Protein AF-A0AAD6K1C4-F1 (afdb_monomer)

pLDDT: mean 77.39, std 15.76, range [30.36, 97.94]

Mean predicted aligned error: 9.59 Å

Radius of gyration: 20.41 Å; Cα contacts (8 Å, |Δi|>4): 508; chains: 1; bounding box: 42×34×78 Å

Solvent-accessible surface area (backbone atoms only — not comparable to full-atom values): 12812 Å² total; per-residue (Å²): 134,83,80,76,76,77,75,63,62,64,56,31,59,24,41,58,62,41,52,51,32,51,53,50,48,38,55,72,41,32,65,83,43,72,63,72,65,51,30,72,71,70,87,55,69,93,51,66,52,69,31,52,50,74,26,68,48,38,38,45,39,92,82,80,37,40,48,27,32,45,43,47,55,55,42,45,57,61,88,85,52,78,32,69,43,59,44,68,64,52,58,56,37,61,55,26,27,32,40,30,53,20,47,43,45,34,40,49,48,41,93,92,32,19,36,54,83,44,32,82,46,41,51,49,25,28,35,41,33,49,23,45,20,43,30,37,50,65,44,53,54,55,52,36,40,46,68,42,32,27,34,42,32,49,23,42,28,84,45,52,46,36,68,51,56,54,83,89,66,31,87,64,53,52,33,34,33,43,37,38,34,42,74,84,66,98,54,62,44,49,57,71,44,84,51,44,56,53,26,26,33,42,36,44,26,29,35,45,38,55,57,60,64,42,63,58,30,62,76,65,40,81,43,59,77,43,81,42,59,54,78,42,49,83,53,67,86,83,81,87,126

Organism: NCBI:txid889485

Foldseek 3Di:
DDPPPPPPLPQALAGPLVLVLLLVVCCPFPVPPCDDQCNLSDPDVVPVHHRCCPHHQFHADPPVSATATGACALVGDCPVDADADQQVSCLSRQNHAYYHPHQRQHAYYDLVRELQVPLNSQQNHAYYEHAHYQYAQVCLSRCHSNQNHAEYAHEAHARYAQNNDDPVSLQRDQYQYYEYHYAQDDGAHHHQCQSNQNHAEYAHESHAHDDCRRVVRVVVRNRYNYYHHHNYDDDDDDPDD

InterPro domains:
  IPR001611 Leucine-rich repeat [PF00560] (124-146)
  IPR013210 Leucine-rich repeat-containing N-terminal, plant-type [PF08263] (17-61)
  IPR032675 Leucine-rich repeat domain superfamily [G3DSA:3.80.10.10] (11-241)

Structure (mmCIF, N/CA/C/O backbone):
data_AF-A0AAD6K1C4-F1
#
_entry.id   AF-A0AAD6K1C4-F1
#
loop_
_atom_site.group_PDB
_atom_site.id
_atom_site.type_symbol
_atom_site.label_atom_id
_atom_site.label_alt_id
_atom_site.label_comp_id
_atom_site.label_asym_id
_atom_site.label_entity_id
_atom_site.label_seq_id
_atom_site.pdbx_PDB_ins_code
_atom_site.Cartn_x
_atom_site.Cartn_y
_atom_site.Cartn_z
_atom_site.occupancy
_atom_site.B_iso_or_equiv
_atom_site.auth_seq_id
_atom_site.auth_comp_id
_atom_site.auth_asym_id
_atom_site.auth_atom_id
_atom_site.pdbx_PDB_model_num
ATOM 1 N N . MET A 1 1 ? 15.048 14.552 -44.117 1.00 36.47 1 MET A N 1
ATOM 2 C CA . MET A 1 1 ? 14.050 13.486 -43.905 1.00 36.47 1 MET A CA 1
ATOM 3 C C . MET A 1 1 ? 14.162 13.067 -42.449 1.00 36.47 1 MET A C 1
ATOM 5 O O . MET A 1 1 ? 15.097 12.362 -42.101 1.00 36.47 1 MET A O 1
ATOM 9 N N . TRP A 1 2 ? 13.329 13.641 -41.579 1.00 39.97 2 TRP A N 1
ATOM 10 C CA . TRP A 1 2 ? 13.327 13.307 -40.155 1.00 39.97 2 TRP A CA 1
ATOM 11 C C . TRP A 1 2 ? 12.606 11.968 -40.006 1.00 39.97 2 TRP A C 1
ATOM 13 O O . TRP A 1 2 ? 11.409 11.885 -40.264 1.00 39.97 2 TRP A O 1
ATOM 23 N N . LEU A 1 3 ? 13.342 10.913 -39.664 1.00 40.66 3 LEU A N 1
ATOM 24 C CA . LEU A 1 3 ? 12.751 9.661 -39.208 1.00 40.66 3 LEU A CA 1
ATOM 25 C C . LEU A 1 3 ? 12.272 9.904 -37.777 1.00 40.66 3 LEU A C 1
ATOM 27 O O . LEU A 1 3 ? 13.061 9.855 -36.837 1.00 40.66 3 LEU A O 1
ATOM 31 N N . THR A 1 4 ? 10.989 10.209 -37.604 1.00 49.06 4 THR A N 1
ATOM 32 C CA . THR A 1 4 ? 10.339 10.005 -36.310 1.00 49.06 4 THR A CA 1
ATOM 33 C C . THR A 1 4 ? 10.355 8.504 -36.054 1.00 49.06 4 THR A C 1
ATOM 35 O O . THR A 1 4 ? 9.603 7.759 -36.682 1.00 49.06 4 THR A O 1
ATOM 38 N N . LEU A 1 5 ? 11.254 8.056 -35.179 1.00 49.66 5 LEU A N 1
ATOM 39 C CA . LEU A 1 5 ? 11.131 6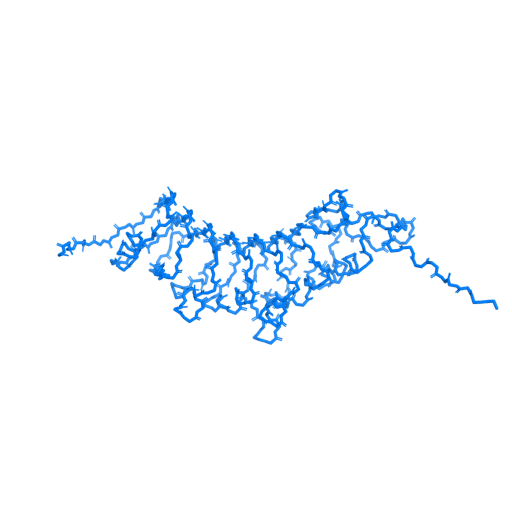.760 -34.530 1.00 49.66 5 LEU A CA 1
ATOM 40 C C . LEU A 1 5 ? 9.767 6.764 -33.834 1.00 49.66 5 LEU A C 1
ATOM 42 O O . LEU A 1 5 ? 9.574 7.473 -32.850 1.00 49.66 5 LEU A O 1
ATOM 46 N N . LEU A 1 6 ? 8.802 6.036 -34.391 1.00 47.66 6 LEU A N 1
ATOM 47 C CA . LEU A 1 6 ? 7.612 5.634 -33.658 1.00 47.66 6 LEU A CA 1
ATOM 48 C C . LEU A 1 6 ? 8.113 4.748 -32.514 1.00 47.66 6 LEU A C 1
ATOM 50 O O . LEU A 1 6 ? 8.358 3.560 -32.726 1.00 47.66 6 LEU A O 1
ATOM 54 N N . SER A 1 7 ? 8.329 5.327 -31.326 1.00 52.09 7 SER A N 1
ATOM 55 C CA . SER A 1 7 ? 8.408 4.525 -30.109 1.00 52.09 7 SER A CA 1
ATOM 56 C C . SER A 1 7 ? 7.058 3.840 -29.995 1.00 52.09 7 SER A C 1
ATOM 58 O O . SER A 1 7 ? 6.000 4.467 -29.916 1.00 52.09 7 SER A O 1
ATOM 60 N N . CYS A 1 8 ? 7.068 2.525 -30.133 1.00 55.38 8 CYS A N 1
ATOM 61 C CA . CYS A 1 8 ? 5.864 1.761 -29.943 1.00 55.38 8 CYS A CA 1
ATOM 62 C C . CYS A 1 8 ? 5.642 1.637 -28.435 1.00 55.38 8 CYS A C 1
ATOM 64 O O . CYS A 1 8 ? 5.983 0.614 -27.850 1.00 55.38 8 CYS A O 1
ATOM 66 N N . ASP A 1 9 ? 5.030 2.653 -27.814 1.00 53.75 9 ASP A N 1
ATOM 67 C CA . ASP A 1 9 ? 4.687 2.671 -26.377 1.00 53.75 9 ASP A CA 1
ATOM 68 C C . ASP A 1 9 ? 3.830 1.456 -25.946 1.00 53.75 9 ASP A C 1
ATOM 70 O O . ASP A 1 9 ? 3.576 1.247 -24.761 1.00 53.75 9 ASP A O 1
ATOM 74 N N . ARG A 1 10 ? 3.341 0.670 -26.919 1.00 57.62 10 ARG A N 1
ATOM 75 C CA . ARG A 1 10 ? 2.416 -0.460 -26.770 1.00 57.62 10 ARG A CA 1
ATOM 76 C C . ARG A 1 10 ? 2.909 -1.779 -27.374 1.00 57.62 10 ARG A C 1
ATOM 78 O O . ARG A 1 10 ? 2.135 -2.730 -27.407 1.00 57.62 10 ARG A O 1
ATOM 85 N N . CYS A 1 11 ? 4.154 -1.878 -27.846 1.00 55.94 11 CYS A N 1
ATOM 86 C CA . CYS A 1 11 ? 4.659 -3.142 -28.412 1.00 55.94 11 CYS A CA 1
ATOM 87 C C . CYS A 1 11 ? 4.985 -4.195 -27.338 1.00 55.94 11 CYS A C 1
ATOM 89 O O . CYS A 1 11 ? 5.231 -5.348 -27.672 1.00 55.94 11 CYS A O 1
ATOM 91 N N . HIS A 1 12 ? 4.930 -3.814 -26.056 1.00 57.53 12 HIS A N 1
ATOM 92 C CA . HIS A 1 12 ? 5.346 -4.633 -24.916 1.00 57.53 12 HIS A CA 1
ATOM 93 C C . HIS A 1 12 ? 4.189 -5.025 -23.979 1.00 57.53 12 HIS A C 1
ATOM 95 O O . HIS A 1 12 ? 4.436 -5.374 -22.830 1.00 57.53 12 HIS A O 1
ATOM 101 N N . GLY A 1 13 ? 2.931 -4.918 -24.436 1.00 64.75 13 GLY A N 1
ATOM 102 C CA . GLY A 1 13 ? 1.727 -5.359 -23.711 1.00 64.75 13 GLY A CA 1
ATOM 103 C C . GLY A 1 13 ? 1.274 -4.485 -22.522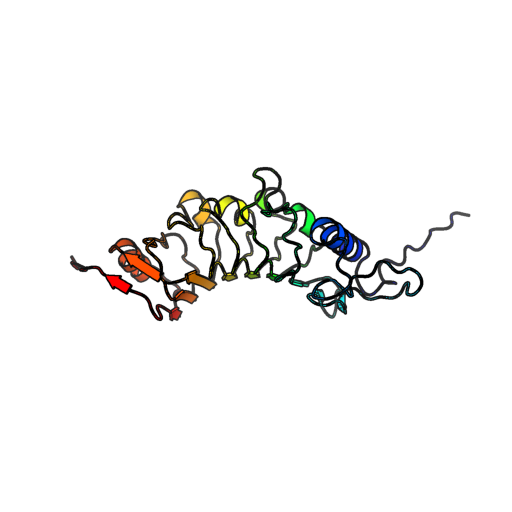 1.00 64.75 13 GLY A C 1
ATOM 104 O O . GLY A 1 13 ? 0.070 -4.268 -22.334 1.00 64.75 13 GLY A O 1
ATOM 105 N N . CYS A 1 14 ? 2.231 -3.864 -21.830 1.00 78.62 14 CYS A N 1
ATOM 106 C CA . CYS A 1 14 ? 2.064 -2.787 -20.856 1.00 78.62 14 CYS A CA 1
ATOM 107 C C . CYS A 1 14 ? 2.973 -1.590 -21.208 1.00 78.62 14 CYS A C 1
ATOM 109 O O . CYS A 1 14 ? 3.847 -1.694 -22.073 1.00 78.62 14 CYS A O 1
ATOM 111 N N . PHE A 1 15 ? 2.770 -0.436 -20.564 1.00 85.94 15 PHE A N 1
ATOM 112 C CA . PHE A 1 15 ? 3.521 0.785 -20.884 1.00 85.94 15 PHE A CA 1
ATOM 113 C C . PHE A 1 15 ? 5.008 0.650 -20.540 1.00 85.94 15 PHE A C 1
ATOM 115 O O . PHE A 1 15 ? 5.358 0.149 -19.473 1.00 85.94 15 PHE A O 1
ATOM 122 N N . GLU A 1 16 ? 5.883 1.182 -21.399 1.00 85.69 16 GLU A N 1
ATOM 123 C CA . GLU A 1 16 ? 7.341 1.118 -21.212 1.00 85.69 16 GLU A CA 1
ATOM 124 C C . GLU A 1 16 ? 7.796 1.716 -19.868 1.00 85.69 16 GLU A C 1
ATOM 126 O O . GLU A 1 16 ? 8.671 1.152 -19.209 1.00 85.69 16 GLU A O 1
ATOM 131 N N . GLU A 1 17 ? 7.156 2.804 -19.416 1.00 89.94 17 GLU A N 1
ATOM 132 C CA . GLU A 1 17 ? 7.428 3.412 -18.104 1.00 89.94 17 GLU A CA 1
ATOM 133 C C . GLU A 1 17 ? 7.122 2.448 -16.944 1.00 89.94 17 GLU A C 1
ATOM 135 O O . GLU A 1 17 ? 7.916 2.323 -16.012 1.00 89.94 17 GLU A O 1
ATOM 140 N N . GLU A 1 18 ? 6.006 1.718 -17.018 1.00 92.44 18 GLU A N 1
ATOM 141 C CA . GLU A 1 18 ? 5.573 0.773 -15.982 1.00 92.44 18 GLU A CA 1
ATOM 142 C C . GLU A 1 18 ? 6.437 -0.485 -16.012 1.00 92.44 18 GLU A C 1
ATOM 144 O O . GLU A 1 18 ? 6.921 -0.922 -14.969 1.00 92.44 18 GLU A O 1
ATOM 149 N N . ARG A 1 19 ? 6.716 -1.014 -17.209 1.00 90.25 19 ARG A N 1
ATOM 150 C CA . ARG A 1 19 ? 7.629 -2.144 -17.401 1.00 90.25 19 ARG A CA 1
ATOM 151 C C . ARG A 1 19 ? 9.013 -1.851 -16.829 1.00 90.25 19 ARG A C 1
ATOM 153 O O . ARG A 1 19 ? 9.570 -2.683 -16.116 1.00 90.25 19 ARG A O 1
ATOM 160 N N . SER A 1 20 ? 9.557 -0.670 -17.116 1.00 89.88 20 SER A N 1
ATOM 161 C CA . SER A 1 20 ? 10.863 -0.248 -16.600 1.00 89.88 20 SER A CA 1
ATOM 162 C C . SER A 1 20 ? 10.849 -0.132 -15.076 1.00 89.88 20 SER A C 1
ATOM 164 O O . SER A 1 20 ? 11.748 -0.661 -14.426 1.00 89.88 20 SER A O 1
ATOM 166 N N . GLY A 1 21 ? 9.791 0.455 -14.503 1.00 92.94 21 GLY A N 1
ATOM 167 C CA . GLY A 1 21 ? 9.610 0.534 -13.051 1.00 92.94 21 GLY A CA 1
ATOM 168 C C . GLY A 1 21 ? 9.543 -0.836 -12.370 1.00 92.94 21 GLY A C 1
ATOM 169 O O . GLY A 1 21 ? 10.140 -1.039 -11.316 1.00 92.94 21 GLY A O 1
ATOM 170 N N . LEU A 1 22 ? 8.876 -1.816 -12.984 1.00 93.50 22 LEU A N 1
ATOM 171 C CA . LEU A 1 22 ? 8.827 -3.188 -12.464 1.00 93.50 22 LEU A CA 1
ATOM 172 C C . LEU A 1 22 ? 10.210 -3.848 -12.476 1.00 93.50 22 LEU A C 1
ATOM 174 O O . LEU A 1 22 ? 10.617 -4.477 -11.499 1.00 93.50 22 LEU A O 1
ATOM 178 N N . LEU A 1 23 ? 10.966 -3.686 -13.562 1.00 91.38 23 LEU A N 1
ATOM 179 C CA . LEU A 1 23 ? 12.321 -4.231 -13.652 1.00 91.38 23 LEU A CA 1
ATOM 180 C C . LEU A 1 23 ? 13.279 -3.559 -12.655 1.00 91.38 23 LEU A C 1
ATOM 182 O O . LEU A 1 23 ? 14.118 -4.246 -12.070 1.00 91.38 23 LEU A O 1
ATOM 186 N N . GLU A 1 24 ? 13.116 -2.258 -12.402 1.00 92.75 24 GLU A N 1
ATOM 187 C CA . GLU A 1 24 ? 13.844 -1.532 -11.355 1.00 92.75 24 GLU A CA 1
ATOM 188 C C . GLU A 1 24 ? 13.499 -2.063 -9.957 1.00 92.75 24 GLU A C 1
ATOM 190 O O . GLU A 1 24 ? 14.400 -2.399 -9.185 1.00 92.75 24 GLU A O 1
ATOM 195 N N . ILE A 1 25 ? 12.207 -2.242 -9.656 1.00 93.44 25 ILE A N 1
ATOM 196 C CA . ILE A 1 25 ? 11.753 -2.866 -8.405 1.00 93.44 25 ILE A CA 1
ATOM 197 C C . ILE A 1 25 ? 12.414 -4.233 -8.225 1.00 93.44 25 ILE A C 1
ATOM 199 O O . ILE A 1 25 ? 12.999 -4.487 -7.171 1.00 93.44 25 ILE A O 1
ATOM 203 N N . LYS A 1 26 ? 12.374 -5.102 -9.245 1.00 92.06 26 LYS A N 1
ATOM 204 C CA . LYS A 1 26 ? 13.001 -6.432 -9.183 1.00 92.06 26 LYS A CA 1
ATOM 205 C C . LYS A 1 26 ? 14.496 -6.342 -8.889 1.00 92.06 26 LYS A C 1
ATOM 207 O O . LYS A 1 26 ? 14.976 -7.058 -8.010 1.00 92.06 26 LYS A O 1
ATOM 212 N N . ALA A 1 27 ? 15.215 -5.465 -9.587 1.00 90.88 27 ALA A N 1
ATOM 213 C CA . ALA A 1 27 ? 16.649 -5.276 -9.386 1.00 90.88 27 ALA A CA 1
ATOM 214 C C . ALA A 1 27 ? 16.990 -4.842 -7.949 1.00 90.88 27 ALA A C 1
ATOM 216 O O . ALA A 1 27 ? 18.030 -5.233 -7.422 1.00 90.88 27 ALA A O 1
ATOM 217 N N . LEU A 1 28 ? 16.105 -4.081 -7.300 1.00 89.81 28 LEU A N 1
ATOM 218 C CA . LEU A 1 28 ? 16.312 -3.589 -5.939 1.00 89.81 28 LEU A CA 1
ATOM 219 C C . LEU A 1 28 ? 15.925 -4.599 -4.859 1.00 89.81 28 LEU A C 1
ATOM 221 O O . LEU A 1 28 ? 16.660 -4.767 -3.886 1.00 89.81 28 LEU A O 1
ATOM 225 N N . ILE A 1 29 ? 14.771 -5.257 -4.995 1.00 90.19 29 ILE A N 1
ATOM 226 C CA . ILE A 1 29 ? 14.227 -6.081 -3.905 1.00 90.19 29 ILE A CA 1
ATOM 227 C C . ILE A 1 29 ? 14.673 -7.539 -3.983 1.00 90.19 29 ILE A C 1
ATOM 229 O O . ILE A 1 29 ? 14.734 -8.206 -2.950 1.00 90.19 29 ILE A O 1
ATOM 233 N N . ASN A 1 30 ? 14.947 -8.057 -5.184 1.00 88.75 30 ASN A N 1
ATOM 234 C CA . ASN A 1 30 ? 15.368 -9.443 -5.377 1.00 88.75 30 ASN A CA 1
ATOM 235 C C . ASN A 1 30 ? 16.024 -9.653 -6.764 1.00 88.75 30 ASN A C 1
ATOM 237 O O . ASN A 1 30 ? 15.447 -10.311 -7.639 1.00 88.75 30 ASN A O 1
ATOM 241 N N . PRO A 1 31 ? 17.243 -9.120 -6.983 1.00 83.44 31 PRO A N 1
ATOM 242 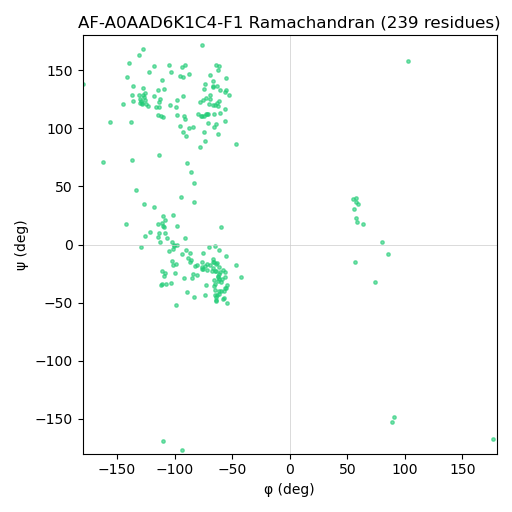C CA . PRO A 1 31 ? 17.895 -9.123 -8.298 1.00 83.44 31 PRO A CA 1
ATOM 243 C C . PRO A 1 31 ? 18.185 -10.529 -8.836 1.00 83.44 31 PRO A C 1
ATOM 245 O O . PRO A 1 31 ? 18.221 -10.738 -10.044 1.00 83.44 31 PRO A O 1
ATOM 248 N N . ASN A 1 32 ? 18.366 -11.501 -7.939 1.00 80.44 32 ASN A N 1
ATOM 249 C CA . ASN A 1 32 ? 18.704 -12.884 -8.276 1.00 80.44 32 ASN 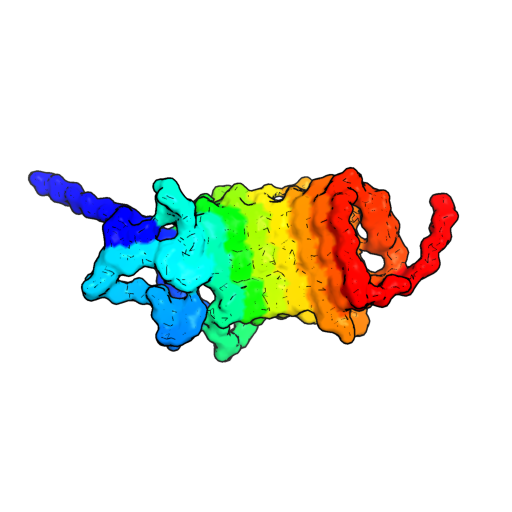A CA 1
ATOM 250 C C . ASN A 1 32 ? 17.474 -13.810 -8.283 1.00 80.44 32 ASN A C 1
ATOM 252 O O . ASN A 1 32 ? 17.623 -15.031 -8.215 1.00 80.44 32 ASN A O 1
ATOM 256 N N . SER A 1 33 ? 16.255 -13.259 -8.310 1.00 76.62 33 SER A N 1
ATOM 257 C CA . SER A 1 33 ? 15.040 -14.069 -8.399 1.00 76.62 33 SER A CA 1
ATOM 258 C C . SER A 1 33 ? 14.911 -14.689 -9.792 1.00 76.62 33 SER A C 1
ATOM 260 O O . SER A 1 33 ? 14.556 -14.019 -10.764 1.00 76.62 33 SER A O 1
ATOM 262 N N . PHE A 1 34 ? 15.195 -15.990 -9.863 1.00 67.31 34 PHE A N 1
ATOM 263 C CA . PHE A 1 34 ? 14.950 -16.840 -11.035 1.00 67.31 34 PHE A CA 1
ATOM 264 C C . PHE A 1 34 ? 13.698 -17.718 -10.877 1.00 67.31 34 PHE A C 1
ATOM 266 O O . PHE A 1 34 ? 13.199 -18.271 -11.848 1.00 67.31 34 PHE A O 1
ATOM 273 N N . PHE A 1 35 ? 13.184 -17.835 -9.650 1.00 63.72 35 PHE A N 1
ATOM 274 C CA . PHE A 1 35 ? 12.006 -18.621 -9.290 1.00 63.72 35 PHE A CA 1
ATOM 275 C C . PHE A 1 35 ? 11.165 -17.846 -8.264 1.00 63.72 35 PHE A C 1
ATOM 277 O O . PHE A 1 35 ? 11.694 -17.011 -7.524 1.00 63.72 35 PHE A O 1
ATOM 284 N N . GLY A 1 36 ? 9.868 -18.148 -8.182 1.00 66.94 36 GLY A N 1
ATOM 285 C CA . GLY A 1 36 ? 8.949 -17.514 -7.230 1.00 66.94 36 GLY A CA 1
ATOM 286 C C . GLY A 1 36 ? 8.298 -16.236 -7.768 1.00 66.94 36 GLY A C 1
ATOM 287 O O . GLY A 1 36 ? 8.125 -16.092 -8.972 1.00 66.94 36 GLY A O 1
ATOM 288 N N . HIS A 1 37 ? 7.919 -15.321 -6.870 1.00 72.12 37 HIS A N 1
ATOM 289 C CA . HIS A 1 37 ? 7.005 -14.203 -7.156 1.00 72.12 37 HIS A CA 1
ATOM 290 C C . HIS A 1 37 ? 7.472 -13.188 -8.216 1.00 72.12 37 HIS A C 1
ATOM 292 O O . HIS A 1 37 ? 6.625 -12.475 -8.736 1.00 72.12 37 HIS A O 1
ATOM 298 N N . LEU A 1 38 ? 8.771 -13.120 -8.539 1.00 84.38 38 LEU A N 1
ATOM 299 C CA . LEU A 1 38 ? 9.324 -12.222 -9.571 1.00 84.38 38 LEU A CA 1
ATOM 300 C C . LEU A 1 38 ? 10.058 -12.981 -10.690 1.00 84.38 38 LEU A C 1
ATOM 302 O O . LEU A 1 38 ? 10.810 -12.376 -11.461 1.00 84.38 38 LEU A O 1
ATOM 306 N N . GLY A 1 39 ? 9.933 -14.310 -10.747 1.00 81.50 39 GLY A N 1
ATOM 307 C CA . GLY A 1 39 ? 10.730 -15.143 -11.656 1.00 81.50 39 GLY A CA 1
ATOM 308 C C . GLY A 1 39 ? 10.441 -14.869 -13.135 1.00 81.50 39 GLY A C 1
ATOM 309 O O . GLY A 1 39 ? 11.355 -14.886 -13.956 1.00 81.50 39 GLY A O 1
ATOM 310 N N . ASP A 1 40 ? 9.193 -14.543 -13.454 1.00 84.25 40 ASP A N 1
ATOM 311 C CA . ASP A 1 40 ? 8.672 -14.257 -14.795 1.00 84.25 40 ASP A CA 1
ATOM 312 C C . ASP A 1 40 ? 8.834 -12.792 -15.237 1.00 84.25 40 ASP A C 1
ATOM 314 O O . ASP A 1 40 ? 8.644 -12.473 -16.411 1.00 84.25 40 ASP A O 1
ATOM 318 N N . TRP A 1 41 ? 9.270 -11.905 -14.338 1.00 87.75 41 TRP A N 1
ATOM 319 C CA . TRP A 1 41 ? 9.601 -10.518 -14.666 1.00 87.75 41 TRP A CA 1
ATOM 320 C C . TRP A 1 41 ? 10.921 -10.488 -15.441 1.00 87.75 41 TRP A C 1
ATOM 322 O O . TRP A 1 41 ? 12.010 -10.439 -14.854 1.00 87.75 41 TRP A O 1
ATOM 332 N N . THR A 1 42 ? 10.847 -10.588 -16.766 1.00 76.44 42 THR A N 1
ATOM 333 C CA . THR A 1 42 ? 12.027 -10.732 -17.625 1.00 76.44 42 THR A CA 1
ATOM 334 C C . THR A 1 42 ? 12.282 -9.496 -18.485 1.00 76.44 42 THR A C 1
ATOM 336 O O . THR A 1 42 ? 11.380 -8.857 -19.028 1.00 76.44 42 THR A O 1
ATOM 339 N N . ALA A 1 43 ? 13.566 -9.168 -18.631 1.00 64.44 43 ALA A N 1
ATOM 340 C CA . ALA A 1 43 ? 14.049 -8.131 -19.539 1.00 64.44 43 ALA A CA 1
ATOM 341 C C . ALA A 1 43 ? 14.395 -8.685 -20.939 1.00 64.44 43 ALA A C 1
ATOM 343 O O . ALA A 1 43 ? 14.972 -7.959 -21.749 1.00 64.44 43 ALA A O 1
ATOM 344 N N . SER A 1 44 ? 14.117 -9.969 -21.214 1.00 57.84 44 SER A N 1
ATOM 345 C CA . SER A 1 44 ? 14.619 -10.665 -22.404 1.00 57.84 44 SER A CA 1
ATOM 346 C C . SER A 1 44 ? 14.107 -10.014 -23.688 1.00 57.84 44 SER A C 1
ATOM 348 O O . SER A 1 44 ? 12.907 -10.005 -23.937 1.00 57.84 44 SER A O 1
ATOM 350 N N . LYS A 1 45 ? 15.035 -9.523 -24.515 1.00 49.38 45 LYS A N 1
ATOM 351 C CA . LYS A 1 45 ? 14.763 -8.921 -25.832 1.00 49.38 45 LYS A CA 1
ATOM 352 C C . LYS A 1 45 ? 14.451 -9.953 -26.925 1.00 49.38 45 LYS A C 1
ATOM 354 O O . LYS A 1 45 ? 13.944 -9.602 -27.978 1.00 49.38 45 LYS A O 1
ATOM 359 N N . GLU A 1 46 ? 14.741 -11.236 -26.686 1.00 53.84 46 GLU A N 1
ATOM 360 C CA . GLU A 1 46 ? 14.420 -12.327 -27.627 1.00 53.84 46 GLU A CA 1
ATOM 361 C C . GLU A 1 46 ? 12.910 -12.626 -27.676 1.00 53.84 46 GLU A C 1
ATOM 363 O O . GLU A 1 46 ? 12.403 -13.099 -28.690 1.00 53.84 46 GLU A O 1
ATOM 368 N N . LEU A 1 47 ? 12.185 -12.251 -26.615 1.00 53.38 47 LEU A N 1
ATOM 369 C CA . LEU A 1 47 ? 10.746 -12.006 -26.609 1.00 53.38 47 LEU A CA 1
ATOM 370 C C . LEU A 1 47 ? 10.515 -10.511 -26.353 1.00 53.38 47 LEU A C 1
ATOM 372 O O . LEU A 1 47 ? 10.107 -10.122 -25.261 1.00 53.38 47 LEU A O 1
ATOM 376 N N . ASP A 1 48 ? 10.717 -9.659 -27.358 1.00 49.12 48 ASP A N 1
ATOM 377 C CA . ASP A 1 48 ? 10.362 -8.221 -27.338 1.00 49.12 48 ASP A CA 1
ATOM 378 C C . ASP A 1 48 ? 8.841 -7.946 -27.109 1.00 49.12 48 ASP A C 1
ATOM 380 O O . ASP A 1 48 ? 8.356 -6.836 -27.311 1.00 49.12 48 ASP A O 1
ATOM 384 N N . ILE A 1 49 ? 8.081 -8.955 -26.656 1.00 55.78 49 ILE A N 1
ATOM 385 C CA . ILE A 1 49 ? 6.616 -9.064 -26.614 1.00 55.78 49 ILE A CA 1
ATOM 386 C C . ILE A 1 49 ? 6.109 -9.469 -25.209 1.00 55.78 49 ILE A C 1
ATOM 388 O O . ILE A 1 49 ? 4.905 -9.571 -25.014 1.00 55.78 49 ILE A O 1
ATOM 392 N N . ALA A 1 50 ? 6.975 -9.721 -24.213 1.00 67.56 50 ALA A N 1
ATOM 393 C CA . ALA A 1 50 ? 6.509 -10.178 -22.896 1.00 67.56 50 ALA A CA 1
ATOM 394 C C . ALA A 1 50 ? 5.681 -9.090 -22.182 1.00 67.56 50 ALA A C 1
ATOM 396 O O . ALA A 1 50 ? 6.229 -8.141 -21.615 1.00 67.56 50 ALA A O 1
ATOM 397 N N . ASP A 1 51 ? 4.361 -9.253 -22.241 1.00 82.06 51 ASP A N 1
ATOM 398 C CA . ASP A 1 51 ? 3.368 -8.368 -21.655 1.00 82.06 51 ASP A CA 1
ATOM 399 C C . ASP A 1 51 ? 3.470 -8.398 -20.130 1.00 82.06 51 ASP A C 1
ATOM 401 O O . ASP A 1 51 ? 3.157 -9.412 -19.505 1.00 82.06 51 ASP A O 1
ATOM 405 N N . CYS A 1 52 ? 3.895 -7.294 -19.504 1.00 87.19 52 CYS A N 1
ATOM 406 C CA . CYS A 1 52 ? 4.009 -7.285 -18.046 1.00 87.19 52 CYS A CA 1
ATOM 407 C C . CYS A 1 52 ? 2.655 -7.414 -17.336 1.00 87.19 52 CYS A C 1
ATOM 409 O O . CYS A 1 52 ? 2.619 -7.773 -16.163 1.00 87.19 52 CYS A O 1
ATOM 411 N N . CYS A 1 53 ? 1.534 -7.208 -18.032 1.00 90.00 53 CYS A N 1
ATOM 412 C CA . CYS A 1 53 ? 0.209 -7.507 -17.493 1.00 90.00 53 CYS A CA 1
ATOM 413 C C . CYS A 1 53 ? -0.038 -9.008 -17.275 1.00 90.00 53 CYS A C 1
ATOM 415 O O . CYS A 1 53 ? -1.003 -9.356 -16.596 1.00 90.00 53 CYS A O 1
ATOM 417 N N . GLU A 1 54 ? 0.794 -9.883 -17.847 1.00 88.25 54 GLU A N 1
ATOM 418 C CA . GLU A 1 54 ? 0.746 -11.334 -17.635 1.00 88.25 54 GLU A CA 1
ATOM 419 C C . GLU A 1 54 ? 1.685 -11.802 -16.517 1.00 88.25 54 GLU A C 1
ATOM 421 O O . GLU A 1 54 ? 1.623 -12.963 -16.113 1.00 88.25 54 GLU A O 1
ATOM 426 N N . TRP A 1 55 ? 2.544 -10.918 -15.996 1.00 90.44 55 TRP A N 1
ATOM 427 C CA . TRP A 1 55 ? 3.459 -11.273 -14.918 1.00 90.44 55 TRP A CA 1
ATOM 428 C C . TRP A 1 55 ? 2.716 -11.523 -13.608 1.00 90.44 55 TRP A C 1
ATOM 430 O O . TRP A 1 55 ? 1.736 -10.853 -13.259 1.00 90.44 55 TRP A O 1
ATOM 440 N N . TYR A 1 56 ? 3.238 -12.464 -12.830 1.00 91.12 56 TYR A N 1
ATOM 441 C CA . TYR A 1 56 ? 2.734 -12.780 -11.512 1.00 91.12 56 TYR A CA 1
ATOM 442 C C . TYR A 1 56 ? 2.703 -11.525 -10.635 1.00 91.12 56 TYR A C 1
ATOM 444 O O . TYR A 1 56 ? 3.661 -10.752 -10.556 1.00 91.12 56 TYR A O 1
ATOM 452 N N . GLY A 1 57 ? 1.571 -11.335 -9.957 1.00 93.44 57 GLY A N 1
ATOM 453 C CA . GLY A 1 57 ? 1.348 -10.194 -9.075 1.00 93.44 57 GLY A CA 1
ATOM 454 C C . GLY A 1 57 ? 0.953 -8.901 -9.791 1.00 93.44 57 GLY A C 1
ATOM 455 O O . GLY A 1 57 ? 0.752 -7.902 -9.103 1.00 93.44 57 GLY A O 1
ATOM 456 N N . ILE A 1 58 ? 0.793 -8.898 -11.118 1.00 94.62 58 ILE A N 1
ATOM 457 C CA . ILE A 1 58 ? 0.397 -7.712 -11.885 1.00 94.62 58 ILE A CA 1
ATOM 458 C C . ILE A 1 58 ? -1.027 -7.873 -12.402 1.00 94.62 58 ILE A C 1
ATOM 460 O O . ILE A 1 58 ? -1.416 -8.909 -12.932 1.00 94.62 58 ILE A O 1
ATOM 464 N N . LYS A 1 59 ? -1.829 -6.819 -12.244 1.00 95.38 59 LYS A N 1
ATOM 465 C CA . LYS A 1 59 ? -3.136 -6.700 -12.888 1.00 95.38 59 LYS A CA 1
ATOM 466 C C . LYS A 1 59 ? -3.208 -5.380 -13.623 1.00 95.38 59 LYS A C 1
ATOM 468 O O . LYS A 1 59 ? -2.991 -4.325 -13.023 1.00 95.38 59 LYS A O 1
ATOM 473 N N . CYS A 1 60 ? -3.596 -5.443 -14.888 1.00 94.81 60 CYS A N 1
ATOM 474 C CA . CYS A 1 60 ? -3.839 -4.265 -15.703 1.00 94.81 60 CYS A CA 1
ATOM 475 C C . CYS A 1 60 ? -5.330 -3.996 -15.905 1.00 94.81 60 CYS A C 1
ATOM 477 O O . CYS A 1 60 ? -6.159 -4.909 -15.852 1.00 94.81 60 CYS A O 1
ATOM 479 N N . ASP A 1 61 ? -5.664 -2.734 -16.158 1.00 93.50 61 ASP A N 1
ATOM 480 C CA . ASP A 1 61 ? -6.969 -2.372 -16.694 1.00 93.50 61 ASP A CA 1
ATOM 481 C C . ASP A 1 61 ? -7.110 -2.910 -18.123 1.00 93.50 61 ASP A C 1
ATOM 483 O O . ASP A 1 61 ? -6.194 -2.805 -18.942 1.00 93.50 61 ASP A O 1
ATOM 487 N N . ASN A 1 62 ? -8.270 -3.480 -18.439 1.00 87.75 62 ASN A N 1
ATOM 488 C CA . ASN A 1 62 ? -8.469 -4.138 -19.727 1.00 87.75 62 ASN A CA 1
ATOM 489 C C . ASN A 1 62 ? -8.604 -3.144 -20.897 1.00 87.75 62 ASN A C 1
ATOM 491 O O . ASN A 1 62 ? -8.428 -3.529 -22.050 1.00 87.75 62 ASN A O 1
ATOM 495 N N . THR A 1 63 ? -8.903 -1.874 -20.604 1.00 89.12 63 THR A N 1
ATOM 496 C CA . THR A 1 63 ? -9.093 -0.808 -21.597 1.00 89.12 63 THR A CA 1
ATOM 497 C C . THR A 1 63 ? -7.837 0.039 -21.738 1.00 89.12 63 THR A C 1
ATOM 499 O O . THR A 1 63 ? -7.348 0.248 -22.848 1.00 89.12 63 THR A O 1
ATOM 502 N N . THR A 1 64 ? -7.300 0.538 -20.621 1.00 89.94 64 THR A N 1
ATOM 503 C CA . THR A 1 64 ? -6.132 1.428 -20.638 1.00 89.94 64 THR A CA 1
ATOM 504 C C . THR A 1 64 ? -4.822 0.661 -20.745 1.00 89.94 64 THR A C 1
ATOM 506 O O . THR A 1 64 ? -3.831 1.269 -21.134 1.00 89.94 64 THR A O 1
ATOM 509 N N . ARG A 1 65 ? -4.806 -0.650 -20.440 1.00 87.62 65 ARG A N 1
ATOM 510 C CA . ARG A 1 65 ? -3.597 -1.496 -20.345 1.00 87.62 65 ARG A CA 1
ATOM 511 C C . ARG A 1 65 ? -2.575 -0.998 -19.318 1.00 87.62 65 ARG A C 1
ATOM 513 O O . ARG A 1 65 ? -1.407 -1.367 -19.373 1.00 87.62 65 ARG A O 1
ATOM 520 N N . ARG A 1 66 ? -3.009 -0.152 -18.383 1.00 92.56 66 ARG A N 1
ATOM 521 C CA . ARG A 1 66 ? -2.187 0.360 -17.285 1.00 92.56 66 ARG A CA 1
ATOM 522 C C . ARG A 1 66 ? -2.229 -0.583 -16.104 1.00 92.56 66 ARG A C 1
ATOM 524 O O . ARG A 1 66 ? -3.276 -1.173 -15.833 1.00 92.56 66 ARG A O 1
ATOM 531 N N . VAL A 1 67 ? -1.129 -0.670 -15.367 1.00 94.81 67 VAL A N 1
ATOM 532 C CA . VAL A 1 67 ? -1.087 -1.427 -14.112 1.00 94.81 67 VAL A CA 1
ATOM 533 C C . VAL A 1 67 ? -2.009 -0.769 -13.080 1.00 94.81 67 VAL A C 1
ATOM 535 O O . VAL A 1 67 ? -1.821 0.386 -12.698 1.00 94.81 67 VAL A O 1
ATOM 538 N N . ILE A 1 68 ? -3.000 -1.527 -12.610 1.00 96.81 68 ILE A N 1
ATOM 539 C CA . ILE A 1 68 ? -3.962 -1.105 -11.581 1.00 96.81 68 ILE A CA 1
ATOM 540 C C . ILE A 1 68 ? -3.775 -1.849 -10.261 1.00 96.81 68 ILE A C 1
ATOM 542 O O . ILE A 1 68 ? -4.175 -1.333 -9.219 1.00 96.81 68 ILE A O 1
ATOM 546 N N . GLN A 1 69 ? -3.168 -3.039 -10.263 1.00 97.44 69 GLN A N 1
ATOM 547 C CA . GLN A 1 69 ? -2.776 -3.722 -9.028 1.00 97.44 69 GLN A CA 1
ATOM 548 C C . GLN A 1 69 ? -1.375 -4.305 -9.156 1.00 97.44 69 GLN A C 1
ATOM 550 O O . GLN A 1 69 ? -1.043 -4.913 -10.175 1.00 97.44 69 GLN A O 1
ATOM 555 N N . LEU A 1 70 ? -0.590 -4.128 -8.096 1.00 97.06 70 LEU A N 1
ATOM 556 C CA . LEU A 1 70 ? 0.759 -4.656 -7.962 1.00 97.06 70 LEU A CA 1
ATOM 557 C C . LEU A 1 70 ? 0.888 -5.396 -6.629 1.00 97.06 70 LEU A C 1
ATOM 559 O O . LEU A 1 70 ? 0.662 -4.825 -5.562 1.00 97.06 70 LEU A O 1
ATOM 563 N N . SER A 1 71 ? 1.278 -6.664 -6.689 1.00 97.25 71 SER A N 1
ATOM 564 C CA . SER A 1 71 ? 1.564 -7.493 -5.527 1.00 97.25 71 SER A CA 1
ATOM 565 C C . SER A 1 71 ? 3.026 -7.907 -5.504 1.00 97.25 71 SER A C 1
ATOM 567 O O . SER A 1 71 ? 3.500 -8.626 -6.378 1.00 97.25 71 SER A O 1
ATOM 569 N N . LEU A 1 72 ? 3.716 -7.474 -4.454 1.00 95.81 72 LEU A N 1
ATOM 570 C CA . LEU A 1 72 ? 5.080 -7.858 -4.103 1.00 95.81 72 LEU A CA 1
ATOM 571 C C . LEU A 1 72 ? 5.085 -8.759 -2.864 1.00 95.81 72 LEU A C 1
ATOM 573 O O . LEU A 1 72 ? 6.085 -8.822 -2.152 1.00 95.81 72 LEU A O 1
ATOM 577 N N . ALA A 1 73 ? 3.961 -9.410 -2.552 1.00 95.56 73 ALA A N 1
ATOM 578 C CA . ALA A 1 73 ? 3.809 -10.194 -1.336 1.00 95.56 73 ALA A CA 1
ATOM 579 C C . ALA A 1 73 ? 4.902 -11.273 -1.232 1.00 95.56 73 ALA A C 1
ATOM 581 O O . ALA A 1 73 ? 4.965 -12.166 -2.071 1.00 95.56 73 ALA A O 1
ATOM 582 N N . GLY A 1 74 ? 5.769 -11.193 -0.218 1.00 93.38 74 GLY A N 1
ATOM 583 C CA . GLY A 1 74 ? 6.872 -12.145 -0.026 1.00 93.38 74 GLY A CA 1
ATOM 584 C C . GLY A 1 74 ? 7.927 -12.164 -1.139 1.00 93.38 74 GLY A C 1
ATOM 585 O O . GLY A 1 74 ? 8.655 -13.148 -1.262 1.00 93.38 74 GLY A O 1
ATOM 586 N N . ALA A 1 75 ? 7.994 -11.127 -1.977 1.00 92.44 75 ALA A N 1
ATOM 587 C CA . ALA A 1 75 ? 8.873 -11.087 -3.143 1.00 92.44 75 ALA A CA 1
ATOM 588 C C . ALA A 1 75 ? 10.326 -10.709 -2.804 1.00 92.44 75 ALA A C 1
ATOM 590 O O . ALA A 1 75 ? 11.250 -11.082 -3.535 1.00 92.44 75 ALA A O 1
ATOM 591 N N . ARG A 1 76 ? 10.535 -9.961 -1.713 1.00 92.06 76 ARG A N 1
ATOM 592 C CA . ARG A 1 76 ? 11.844 -9.416 -1.337 1.00 92.06 76 ARG A CA 1
ATOM 593 C C . ARG A 1 76 ? 12.792 -10.492 -0.800 1.00 92.06 76 ARG A C 1
ATOM 595 O O . ARG A 1 76 ? 12.420 -11.316 0.031 1.00 92.06 76 ARG A O 1
ATOM 602 N N . ASP A 1 77 ? 14.052 -10.423 -1.218 1.00 90.19 77 ASP A N 1
ATOM 603 C CA . ASP A 1 77 ? 15.145 -11.155 -0.581 1.00 90.19 77 ASP A CA 1
ATOM 604 C C . ASP A 1 77 ? 15.472 -10.520 0.777 1.00 90.19 77 ASP A C 1
ATOM 606 O O . ASP A 1 77 ? 15.724 -9.320 0.873 1.00 90.19 77 ASP A O 1
ATOM 610 N N . PHE A 1 78 ? 15.476 -11.320 1.841 1.00 88.94 78 PHE A N 1
ATOM 611 C CA . PHE A 1 78 ? 15.718 -10.830 3.199 1.00 88.94 78 PHE A CA 1
ATOM 612 C C . PHE A 1 78 ? 17.188 -10.833 3.618 1.00 88.94 78 PHE A C 1
ATOM 614 O O . PHE A 1 78 ? 17.497 -10.361 4.714 1.00 88.94 78 PHE A O 1
ATOM 621 N N . ARG A 1 79 ? 18.097 -11.357 2.784 1.00 88.69 79 ARG A N 1
ATOM 622 C CA . ARG A 1 79 ? 19.544 -11.344 3.063 1.00 88.69 79 ARG A CA 1
ATOM 623 C C . ARG A 1 79 ? 20.103 -9.939 3.343 1.00 88.69 79 ARG A C 1
ATOM 625 O O . ARG A 1 79 ? 20.929 -9.842 4.247 1.00 88.69 79 ARG A O 1
ATOM 632 N N . PRO A 1 80 ? 19.652 -8.859 2.670 1.00 87.38 80 PRO A N 1
ATOM 633 C CA . PRO A 1 80 ? 20.099 -7.494 2.963 1.00 87.38 80 PRO A CA 1
ATOM 634 C C . PRO A 1 80 ? 19.600 -6.915 4.300 1.00 87.38 80 PRO A C 1
ATOM 636 O O . PRO A 1 80 ? 19.951 -5.786 4.624 1.00 87.38 80 PRO A O 1
ATOM 639 N N . GLY A 1 81 ? 18.786 -7.647 5.071 1.00 88.62 81 GLY A N 1
ATOM 640 C CA . GLY A 1 81 ? 18.232 -7.183 6.346 1.00 88.62 81 GLY A CA 1
ATOM 641 C C . GLY A 1 81 ? 16.883 -6.481 6.197 1.00 88.62 81 GLY A C 1
ATOM 642 O O . GLY A 1 81 ? 16.084 -6.829 5.321 1.00 88.62 81 GLY A O 1
ATOM 643 N N . ASP A 1 82 ? 16.612 -5.515 7.068 1.00 86.50 82 ASP A N 1
ATOM 644 C CA . ASP A 1 82 ? 15.349 -4.770 7.117 1.00 86.50 82 ASP A CA 1
ATOM 645 C C . ASP A 1 82 ? 15.101 -3.978 5.827 1.00 86.50 82 ASP A C 1
ATOM 647 O O . ASP A 1 82 ? 16.041 -3.577 5.135 1.00 86.50 82 ASP A O 1
ATOM 651 N N . TRP A 1 83 ? 13.831 -3.775 5.469 1.00 88.12 83 TRP A N 1
ATOM 652 C CA . TRP A 1 83 ? 13.470 -2.924 4.336 1.00 88.12 83 TRP A CA 1
ATOM 653 C C . TRP A 1 83 ? 12.934 -1.582 4.817 1.00 88.12 83 TRP A C 1
ATOM 655 O O . TRP A 1 83 ? 11.894 -1.529 5.472 1.00 88.12 83 TRP A O 1
ATOM 665 N N . VAL A 1 84 ? 13.605 -0.505 4.421 1.00 87.50 84 VAL A N 1
ATOM 666 C CA . VAL A 1 84 ? 13.038 0.844 4.448 1.00 87.50 84 VAL A CA 1
ATOM 667 C C . VAL A 1 84 ? 12.562 1.167 3.034 1.00 87.50 84 VAL A C 1
ATOM 669 O O . VAL A 1 84 ? 13.352 1.126 2.088 1.00 87.50 84 VAL A O 1
ATOM 672 N N . LEU A 1 85 ? 11.261 1.406 2.872 1.00 86.31 85 LEU A N 1
ATOM 673 C CA . LEU A 1 85 ? 10.657 1.629 1.563 1.00 86.31 85 LEU A CA 1
ATOM 674 C C . LEU A 1 85 ? 11.012 3.017 1.024 1.00 86.31 85 LEU A C 1
ATOM 676 O O . LEU A 1 85 ? 10.856 4.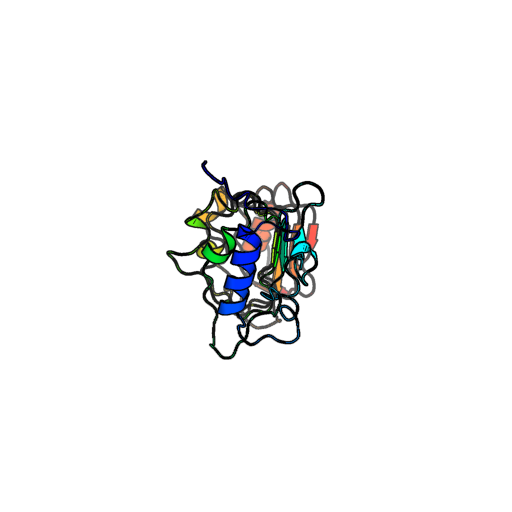027 1.711 1.00 86.31 85 LEU A O 1
ATOM 680 N N . ASN A 1 86 ? 11.404 3.043 -0.247 1.00 86.88 86 ASN A N 1
ATOM 681 C CA . ASN A 1 86 ? 11.404 4.237 -1.077 1.00 86.88 86 ASN A CA 1
ATOM 682 C C . ASN A 1 86 ? 10.117 4.223 -1.917 1.00 86.88 86 ASN A C 1
ATOM 684 O O . ASN A 1 86 ? 9.939 3.365 -2.786 1.00 86.88 86 ASN A O 1
ATOM 688 N N . ALA A 1 87 ? 9.193 5.145 -1.644 1.00 84.62 87 ALA A N 1
ATOM 689 C CA . ALA A 1 87 ? 7.908 5.214 -2.338 1.00 84.62 87 ALA A CA 1
ATOM 690 C C . ALA A 1 87 ? 8.042 5.650 -3.806 1.00 84.62 87 ALA A C 1
ATOM 692 O O . ALA A 1 87 ? 7.129 5.411 -4.603 1.00 84.62 87 ALA A O 1
ATOM 693 N N . SER A 1 88 ? 9.181 6.243 -4.186 1.00 86.69 88 SER A N 1
ATOM 694 C CA . SER A 1 88 ? 9.458 6.679 -5.561 1.00 86.69 88 SER A CA 1
ATOM 695 C C . SER A 1 88 ? 9.440 5.516 -6.556 1.00 86.69 88 SER A C 1
ATOM 697 O O . SER A 1 88 ? 9.127 5.715 -7.730 1.00 86.69 88 SER A O 1
ATOM 699 N N . LEU 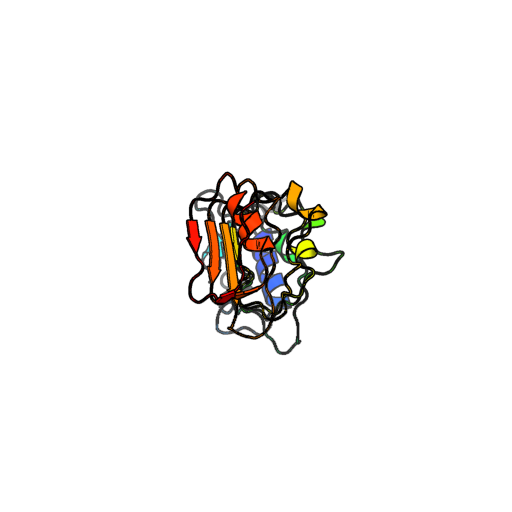A 1 89 ? 9.676 4.290 -6.073 1.00 90.12 89 LEU A N 1
ATOM 700 C CA . LEU A 1 89 ? 9.581 3.055 -6.857 1.00 90.12 89 LEU A CA 1
ATOM 701 C C . LEU A 1 89 ? 8.210 2.853 -7.508 1.00 90.12 89 LEU A C 1
ATOM 703 O O . LEU A 1 89 ? 8.102 2.159 -8.515 1.00 90.12 89 LEU A O 1
ATOM 707 N N . PHE A 1 90 ? 7.157 3.463 -6.956 1.00 92.06 90 PHE A N 1
ATOM 708 C CA . PHE A 1 90 ? 5.795 3.293 -7.455 1.00 92.06 90 PHE A CA 1
ATOM 709 C C . PHE A 1 90 ? 5.302 4.444 -8.343 1.00 92.06 90 PHE A C 1
ATOM 711 O O . PHE A 1 90 ? 4.183 4.387 -8.852 1.00 92.06 90 PHE A O 1
ATOM 718 N N . LEU A 1 91 ? 6.117 5.478 -8.581 1.00 89.19 91 LEU A N 1
ATOM 719 C CA . LEU A 1 91 ? 5.742 6.628 -9.418 1.00 89.19 91 LEU A CA 1
ATOM 720 C C . LEU A 1 91 ? 5.409 6.306 -10.881 1.00 89.19 91 LEU A C 1
ATOM 722 O O . LEU A 1 91 ? 4.585 7.034 -11.452 1.00 89.19 91 LEU A O 1
ATOM 726 N N . PRO A 1 92 ? 5.985 5.260 -11.508 1.00 92.81 92 PRO A N 1
ATOM 727 C CA . PRO A 1 92 ? 5.590 4.878 -12.861 1.00 92.81 92 PRO A CA 1
ATOM 728 C C . PRO A 1 92 ? 4.117 4.444 -12.977 1.00 92.81 92 PRO A C 1
ATOM 730 O O . PRO A 1 92 ? 3.489 4.658 -14.017 1.00 92.81 92 PRO A O 1
ATOM 733 N N . PHE A 1 93 ? 3.525 3.903 -11.905 1.00 93.88 93 PHE A N 1
ATOM 734 C CA . PHE A 1 93 ? 2.187 3.296 -11.911 1.00 93.88 93 PHE A CA 1
ATOM 735 C C . PHE A 1 93 ? 1.082 4.322 -11.618 1.00 93.88 93 PHE A C 1
ATOM 737 O O . PHE A 1 93 ? 0.435 4.321 -10.571 1.00 93.88 93 PHE A O 1
ATOM 744 N N . LYS A 1 94 ? 0.839 5.225 -12.571 1.00 91.75 94 LYS A N 1
ATOM 745 C CA . LYS A 1 94 ? -0.099 6.361 -12.423 1.00 91.75 94 LYS A CA 1
ATOM 746 C C . LYS A 1 94 ? -1.567 5.955 -12.237 1.00 91.75 94 LYS A C 1
ATOM 748 O O . LYS A 1 94 ? -2.383 6.794 -11.851 1.00 91.75 94 LYS A O 1
ATOM 753 N N . GLU A 1 95 ? -1.921 4.711 -12.562 1.00 94.88 95 GLU A N 1
ATOM 754 C CA . GLU A 1 95 ? -3.277 4.167 -12.404 1.00 94.88 95 GLU A CA 1
ATOM 755 C C . GLU A 1 95 ? -3.402 3.137 -11.281 1.00 94.88 95 GLU A C 1
ATOM 757 O O . GLU A 1 95 ? -4.458 2.517 -11.148 1.00 94.88 95 GLU A O 1
ATOM 762 N N . LEU A 1 96 ? -2.358 2.991 -10.458 1.00 95.81 96 LEU A N 1
ATOM 763 C CA . LEU A 1 96 ? -2.320 2.012 -9.383 1.00 95.81 96 LEU A CA 1
ATOM 764 C C . LEU A 1 96 ? -3.437 2.270 -8.367 1.00 95.81 96 LEU A C 1
ATOM 766 O O . LEU A 1 96 ? -3.536 3.354 -7.795 1.00 95.81 96 LEU A O 1
ATOM 770 N N . GLN A 1 97 ? -4.256 1.244 -8.152 1.00 97.06 97 GLN A N 1
ATOM 771 C CA . GLN A 1 97 ? -5.377 1.217 -7.213 1.00 97.06 97 GLN A CA 1
ATOM 772 C C . GLN A 1 97 ? -5.112 0.285 -6.035 1.00 97.06 97 GLN A C 1
ATOM 774 O O . GLN A 1 97 ? -5.538 0.578 -4.922 1.00 97.06 97 GLN A O 1
ATOM 779 N N . GLY A 1 98 ? -4.389 -0.814 -6.261 1.00 97.75 98 GLY A N 1
ATOM 780 C CA . GLY A 1 98 ? -4.030 -1.772 -5.221 1.00 97.75 98 GLY A CA 1
ATOM 781 C C . GLY A 1 98 ? -2.531 -2.021 -5.146 1.00 97.75 98 GLY A C 1
ATOM 782 O O . GLY A 1 98 ? -1.907 -2.334 -6.158 1.00 97.75 98 GLY A O 1
ATOM 783 N N . LEU A 1 99 ? -1.971 -1.944 -3.942 1.00 97.06 99 LEU A N 1
ATOM 784 C CA . LEU A 1 99 ? -0.576 -2.272 -3.667 1.00 97.06 99 LEU A CA 1
ATOM 785 C C . LEU A 1 99 ? -0.493 -3.264 -2.505 1.00 97.06 99 LEU A C 1
ATOM 787 O O . LEU A 1 99 ? -0.957 -2.983 -1.401 1.00 97.06 99 LEU A O 1
ATOM 791 N N . ASN A 1 100 ? 0.114 -4.424 -2.748 1.00 97.94 100 ASN A N 1
ATOM 792 C CA . ASN A 1 100 ? 0.368 -5.423 -1.714 1.00 97.94 100 ASN A CA 1
ATOM 793 C C . ASN A 1 100 ? 1.873 -5.546 -1.454 1.00 97.94 100 ASN A C 1
ATOM 795 O O . ASN A 1 100 ? 2.616 -6.051 -2.294 1.00 97.94 100 ASN A O 1
ATOM 799 N N . LEU A 1 101 ? 2.309 -5.094 -0.277 1.00 95.62 101 LEU A N 1
ATOM 800 C CA . LEU A 1 101 ? 3.685 -5.192 0.218 1.00 95.62 101 LEU A CA 1
ATOM 801 C C . LEU A 1 101 ? 3.799 -6.173 1.389 1.00 95.62 101 LEU A C 1
ATOM 803 O O . LEU A 1 101 ? 4.771 -6.118 2.149 1.00 95.62 101 LEU A O 1
ATOM 807 N N . SER A 1 102 ? 2.822 -7.062 1.560 1.00 96.25 102 SER A N 1
ATOM 808 C CA . SER A 1 102 ? 2.794 -7.981 2.691 1.00 96.25 102 SER A CA 1
ATOM 809 C C . SER A 1 102 ? 4.002 -8.921 2.711 1.00 96.25 102 SER A C 1
ATOM 811 O O . SER A 1 102 ? 4.591 -9.249 1.679 1.00 96.25 102 SER A O 1
ATOM 813 N N . ARG A 1 103 ? 4.378 -9.397 3.902 1.00 94.38 103 ARG A N 1
ATOM 814 C CA . ARG A 1 103 ? 5.430 -10.419 4.076 1.00 94.38 103 ARG A CA 1
ATOM 815 C C . ARG A 1 103 ? 6.811 -10.014 3.532 1.00 94.38 103 ARG A C 1
ATOM 817 O O . ARG A 1 103 ? 7.524 -10.887 3.058 1.00 94.38 103 ARG A O 1
ATOM 824 N N . ASN A 1 104 ? 7.222 -8.744 3.610 1.00 93.12 104 ASN A N 1
ATOM 825 C CA . ASN A 1 104 ? 8.499 -8.276 3.038 1.00 93.12 104 ASN A CA 1
ATOM 826 C C . ASN A 1 104 ? 9.557 -7.787 4.051 1.00 93.12 104 ASN A C 1
ATOM 828 O O . ASN A 1 104 ? 10.607 -7.283 3.642 1.00 93.12 104 ASN A O 1
ATOM 832 N N . ARG A 1 105 ? 9.315 -7.944 5.363 1.00 91.25 105 ARG A N 1
ATOM 833 C CA . ARG A 1 105 ? 10.150 -7.368 6.445 1.00 91.25 105 ARG A CA 1
ATOM 834 C C . ARG A 1 105 ? 10.318 -5.847 6.318 1.00 91.25 105 ARG A C 1
ATOM 836 O O . ARG A 1 105 ? 11.399 -5.303 6.536 1.00 91.25 105 ARG A O 1
ATOM 843 N N . LEU A 1 106 ? 9.243 -5.171 5.925 1.00 89.94 106 LEU A N 1
ATOM 844 C CA . LEU A 1 106 ? 9.190 -3.716 5.890 1.00 89.94 106 LEU A CA 1
ATOM 845 C C . LEU A 1 106 ? 9.186 -3.153 7.314 1.00 89.94 106 LEU A C 1
ATOM 847 O O . LEU A 1 106 ? 8.365 -3.583 8.121 1.00 89.94 106 LEU A O 1
ATOM 851 N N . THR A 1 107 ? 10.072 -2.207 7.617 1.00 87.12 107 THR A N 1
ATOM 852 C CA . THR A 1 107 ? 10.164 -1.562 8.941 1.00 87.12 107 THR A CA 1
ATOM 853 C C . THR A 1 107 ? 9.667 -0.118 8.941 1.00 87.12 107 THR A C 1
ATOM 855 O O . THR A 1 107 ? 9.212 0.364 9.978 1.00 87.12 107 THR A O 1
ATOM 858 N N . GLY A 1 108 ? 9.683 0.554 7.785 1.00 82.06 108 GLY A N 1
ATOM 859 C CA . GLY A 1 108 ? 9.201 1.927 7.620 1.00 82.06 108 GLY A CA 1
ATOM 860 C C . GLY A 1 108 ? 9.423 2.482 6.209 1.00 82.06 108 GLY A C 1
ATOM 861 O O . GLY A 1 108 ? 9.780 1.738 5.295 1.00 82.06 108 GLY A O 1
ATOM 862 N N . CYS A 1 109 ? 9.251 3.796 6.051 1.00 76.69 109 CYS A N 1
ATOM 863 C CA . CYS A 1 109 ? 9.610 4.569 4.854 1.00 76.69 109 CYS A CA 1
ATOM 864 C C . CYS A 1 109 ? 10.674 5.619 5.208 1.00 76.69 109 CYS A C 1
ATOM 866 O O . CYS A 1 109 ? 10.721 6.084 6.347 1.00 76.69 109 CYS A O 1
ATOM 868 N N . PHE A 1 110 ? 11.505 6.030 4.246 1.00 70.06 110 PHE A N 1
ATOM 869 C CA . PHE A 1 110 ? 12.398 7.174 4.459 1.00 70.06 110 PHE A CA 1
ATOM 870 C C . PHE A 1 110 ? 11.581 8.469 4.596 1.00 70.06 110 PHE A C 1
ATOM 872 O O . PHE A 1 110 ? 10.692 8.726 3.786 1.00 70.06 110 PHE A O 1
ATOM 879 N N . GLU A 1 111 ? 11.915 9.320 5.573 1.00 60.31 111 GLU A N 1
ATOM 880 C CA . GLU A 1 111 ? 11.206 10.589 5.841 1.00 60.31 111 GLU A CA 1
ATOM 881 C C . GLU A 1 111 ? 11.154 11.524 4.615 1.00 60.31 111 GLU A C 1
ATOM 883 O O . GLU A 1 111 ? 10.191 12.268 4.438 1.00 60.31 111 GLU A O 1
ATOM 888 N N . ASN A 1 112 ? 12.151 11.422 3.727 1.00 61.72 112 ASN A N 1
ATOM 889 C CA . ASN A 1 112 ? 12.274 12.199 2.490 1.00 61.72 112 ASN A CA 1
ATOM 890 C C . ASN A 1 112 ? 12.046 11.371 1.217 1.00 61.72 112 ASN A C 1
ATOM 892 O O . ASN A 1 112 ? 12.425 11.808 0.137 1.00 61.72 112 ASN A O 1
ATOM 896 N N . GLU A 1 113 ? 11.470 10.173 1.321 1.00 64.56 113 GLU A N 1
ATOM 897 C CA . GLU A 1 113 ? 11.109 9.348 0.153 1.00 64.56 113 GLU A CA 1
ATOM 898 C C . GLU A 1 113 ? 9.775 8.617 0.370 1.00 64.56 113 GLU A C 1
ATOM 900 O O . GLU A 1 113 ? 9.477 7.633 -0.304 1.00 64.56 113 GLU A O 1
ATOM 905 N N . GLY A 1 114 ? 8.975 9.075 1.340 1.00 66.88 114 GLY A N 1
ATOM 906 C CA . GLY A 1 114 ? 7.638 8.566 1.626 1.00 66.88 114 GLY A CA 1
ATOM 907 C C . GLY A 1 114 ? 6.590 9.046 0.619 1.00 66.88 114 GLY A C 1
ATOM 908 O O . GLY A 1 114 ? 6.825 9.925 -0.214 1.00 66.88 114 GLY A O 1
ATOM 909 N N . PHE A 1 115 ? 5.385 8.486 0.718 1.00 71.94 115 PHE A N 1
ATOM 910 C CA . PHE A 1 115 ? 4.282 8.775 -0.204 1.00 71.94 115 PHE A CA 1
ATOM 911 C C . PHE A 1 115 ? 3.836 10.252 -0.190 1.00 71.94 115 PHE A C 1
ATOM 913 O O . PHE A 1 115 ? 3.382 10.776 -1.211 1.00 71.94 115 PHE A O 1
ATOM 920 N N . GLN A 1 116 ? 4.074 10.951 0.922 1.00 68.38 116 GLN A N 1
ATOM 921 C CA . GLN A 1 116 ? 3.812 12.380 1.122 1.00 68.38 116 GLN A CA 1
ATOM 922 C C . GLN A 1 116 ? 4.521 13.314 0.133 1.00 68.38 116 GLN A C 1
ATOM 924 O O . GLN A 1 116 ? 4.062 14.435 -0.078 1.00 68.38 116 GLN A O 1
ATOM 929 N N . LEU A 1 117 ? 5.616 12.880 -0.500 1.00 71.44 117 LEU A N 1
ATOM 930 C CA . LEU A 1 117 ? 6.314 13.689 -1.507 1.00 71.44 117 LEU A CA 1
ATOM 931 C C . LEU A 1 117 ? 5.651 13.641 -2.882 1.00 71.44 117 LEU A C 1
ATOM 933 O O . LEU A 1 117 ? 5.897 14.500 -3.734 1.00 71.44 117 LEU A O 1
ATOM 937 N N . HIS A 1 118 ? 4.789 12.652 -3.108 1.00 72.38 118 HIS A N 1
ATOM 938 C CA . HIS A 1 118 ? 4.161 12.418 -4.401 1.00 72.38 118 HIS A CA 1
ATOM 939 C C . HIS A 1 118 ? 2.644 12.168 -4.303 1.00 72.38 118 HIS A C 1
ATOM 941 O O . HIS A 1 118 ? 2.124 11.279 -4.988 1.00 72.38 118 HIS A O 1
ATOM 947 N N . PRO A 1 119 ? 1.887 12.990 -3.546 1.00 65.44 119 PRO A N 1
ATOM 948 C CA . PRO A 1 119 ? 0.477 12.727 -3.243 1.00 65.44 119 PRO A CA 1
ATOM 949 C C . PRO A 1 119 ? -0.396 12.705 -4.505 1.00 65.44 119 PRO A C 1
ATOM 951 O O . PRO A 1 119 ? -1.351 11.941 -4.618 1.00 65.44 119 PRO A O 1
ATOM 954 N N . MET A 1 120 ? -0.038 13.493 -5.525 1.00 68.81 120 MET A N 1
ATOM 955 C CA . MET A 1 120 ? -0.778 13.524 -6.791 1.00 68.81 120 MET A CA 1
ATOM 956 C C . MET A 1 120 ? -0.527 12.304 -7.690 1.00 68.81 120 MET A C 1
ATOM 958 O O . MET A 1 120 ? -1.334 12.042 -8.583 1.00 68.81 120 MET A O 1
ATOM 962 N N . ARG A 1 121 ? 0.580 11.571 -7.501 1.00 75.19 121 ARG A N 1
ATOM 963 C CA . ARG A 1 121 ? 0.964 10.449 -8.378 1.00 75.19 121 ARG A CA 1
ATOM 964 C C . ARG A 1 121 ? 0.297 9.137 -7.984 1.00 75.19 121 ARG A C 1
ATOM 966 O O . ARG A 1 121 ? -0.002 8.349 -8.871 1.00 75.19 121 ARG A O 1
ATOM 973 N N . LEU A 1 122 ? -0.019 8.960 -6.702 1.00 81.69 122 LEU A N 1
ATOM 974 C CA . LEU A 1 122 ? -0.731 7.788 -6.178 1.00 81.69 122 LEU A CA 1
ATOM 975 C C . LEU A 1 122 ? -2.151 8.120 -5.714 1.00 81.69 122 LEU A C 1
ATOM 977 O O . LEU A 1 122 ? -2.755 7.394 -4.933 1.00 81.69 122 LEU A O 1
ATOM 981 N N . ARG A 1 123 ? -2.733 9.189 -6.267 1.00 86.44 123 ARG A N 1
ATOM 982 C CA . ARG A 1 123 ? -4.117 9.624 -6.016 1.00 86.44 123 ARG A CA 1
ATOM 983 C C . ARG A 1 123 ? -5.198 8.613 -6.418 1.00 86.44 123 ARG A C 1
ATOM 985 O O . ARG A 1 123 ? -6.373 8.913 -6.302 1.00 86.44 123 ARG A O 1
ATOM 992 N N . LYS A 1 124 ? -4.830 7.493 -7.037 1.00 92.62 124 LYS A N 1
ATOM 993 C CA . LYS A 1 124 ? -5.755 6.412 -7.391 1.00 92.62 124 LYS A CA 1
ATOM 994 C C . LYS A 1 124 ? -5.609 5.211 -6.459 1.00 92.62 124 LYS A C 1
ATOM 996 O O . LYS A 1 124 ? -6.414 4.301 -6.579 1.00 92.62 124 LYS A O 1
ATOM 1001 N N . LEU A 1 125 ? -4.628 5.210 -5.549 1.00 93.12 125 LEU A N 1
ATOM 1002 C CA . LEU A 1 125 ? -4.371 4.090 -4.653 1.00 93.12 125 LEU A CA 1
ATOM 1003 C C . LEU A 1 125 ? -5.465 4.025 -3.584 1.00 93.12 125 LEU A C 1
ATOM 1005 O O . LEU A 1 125 ? -5.557 4.903 -2.730 1.00 93.12 125 LEU A O 1
ATOM 1009 N N . GLU A 1 126 ? -6.283 2.977 -3.645 1.00 94.50 126 GLU A N 1
ATOM 1010 C CA . GLU A 1 126 ? -7.426 2.757 -2.757 1.00 94.50 126 GLU A CA 1
ATOM 1011 C C . GLU A 1 126 ? -7.191 1.608 -1.771 1.00 94.50 126 GLU A C 1
ATOM 1013 O O . GLU A 1 126 ? -7.757 1.619 -0.677 1.00 94.50 126 GLU A O 1
ATOM 1018 N N . ASN A 1 127 ? -6.343 0.638 -2.123 1.00 96.00 127 ASN A N 1
ATOM 1019 C CA . ASN A 1 127 ? -6.071 -0.550 -1.320 1.00 96.00 127 ASN A CA 1
ATOM 1020 C C . ASN A 1 127 ? -4.571 -0.697 -1.058 1.00 96.00 127 ASN A C 1
ATOM 1022 O O . ASN A 1 127 ? -3.777 -0.796 -1.995 1.00 96.00 127 ASN A O 1
ATOM 1026 N N . LEU A 1 128 ? -4.198 -0.778 0.217 1.00 94.25 128 LEU A N 1
ATOM 1027 C CA . LEU A 1 128 ? -2.825 -1.007 0.648 1.00 94.25 128 LEU A CA 1
ATOM 1028 C C . LEU A 1 128 ? -2.776 -2.145 1.671 1.00 94.25 128 LEU A C 1
ATOM 1030 O O . LEU A 1 128 ? -3.408 -2.080 2.724 1.00 94.25 128 LEU A O 1
ATOM 1034 N N . ASP A 1 129 ? -2.012 -3.186 1.357 1.00 96.38 129 ASP A N 1
ATOM 1035 C CA . ASP A 1 129 ? -1.747 -4.309 2.258 1.00 96.38 129 ASP A CA 1
ATOM 1036 C C . ASP A 1 129 ? -0.286 -4.253 2.718 1.00 96.38 129 ASP A C 1
ATOM 1038 O O . ASP A 1 129 ? 0.642 -4.471 1.933 1.00 96.38 129 ASP A O 1
ATOM 1042 N N . LEU A 1 130 ? -0.092 -3.936 4.000 1.00 93.00 130 LEU A N 1
ATOM 1043 C CA . LEU A 1 130 ? 1.204 -3.922 4.680 1.00 93.00 130 LEU A CA 1
ATOM 1044 C C . LEU A 1 130 ? 1.310 -5.057 5.705 1.00 93.00 130 LEU A C 1
ATOM 1046 O O . LEU A 1 130 ? 2.181 -5.021 6.582 1.00 93.00 130 LEU A O 1
ATOM 1050 N N . SER A 1 131 ? 0.436 -6.059 5.628 1.00 94.12 131 SER A N 1
ATOM 1051 C CA . SER A 1 131 ? 0.365 -7.117 6.627 1.00 94.12 131 SER A CA 1
ATOM 1052 C C . SER A 1 131 ? 1.645 -7.962 6.679 1.00 94.12 131 SER A C 1
ATOM 1054 O O . SER A 1 131 ? 2.393 -8.097 5.708 1.00 94.12 131 SER A O 1
ATOM 1056 N N . ARG A 1 132 ? 1.918 -8.582 7.830 1.00 93.00 132 ARG A N 1
ATOM 1057 C CA . ARG A 1 132 ? 3.057 -9.493 8.042 1.00 93.00 132 ARG A CA 1
ATOM 1058 C C . ARG A 1 132 ? 4.411 -8.831 7.750 1.00 93.00 132 ARG A C 1
ATOM 1060 O O . ARG A 1 132 ? 5.297 -9.457 7.171 1.00 93.00 132 ARG A O 1
ATOM 1067 N N . ASN A 1 133 ? 4.564 -7.571 8.138 1.00 91.81 133 ASN A N 1
ATOM 1068 C CA . ASN A 1 133 ? 5.823 -6.834 8.096 1.00 91.81 133 ASN A CA 1
ATOM 1069 C C . ASN A 1 133 ? 6.353 -6.582 9.524 1.00 91.81 133 ASN A C 1
ATOM 1071 O O . ASN A 1 133 ? 5.904 -7.203 10.488 1.00 91.81 133 ASN A O 1
ATOM 1075 N N . GLN A 1 134 ? 7.370 -5.734 9.657 1.00 88.75 134 GLN A N 1
ATOM 1076 C CA . GLN A 1 134 ? 8.010 -5.362 10.924 1.00 88.75 134 GLN A CA 1
ATOM 1077 C C . GLN A 1 134 ? 7.843 -3.858 11.193 1.00 88.75 134 GLN A C 1
ATOM 1079 O O . GLN A 1 134 ? 8.727 -3.221 11.764 1.00 88.75 134 GLN A O 1
ATOM 1084 N N . LEU A 1 135 ? 6.717 -3.285 10.748 1.00 83.69 135 LEU A N 1
ATOM 1085 C CA . LEU A 1 135 ? 6.452 -1.854 10.849 1.00 83.69 135 LEU A CA 1
ATOM 1086 C C . LEU A 1 135 ? 6.454 -1.397 12.303 1.00 83.69 135 LEU A C 1
ATOM 1088 O O . LEU A 1 135 ? 5.814 -2.023 13.147 1.00 83.69 135 LEU A O 1
ATOM 1092 N N . ASN A 1 136 ? 7.155 -0.299 12.572 1.00 76.75 136 ASN A N 1
ATOM 1093 C CA . ASN A 1 136 ? 7.159 0.367 13.870 1.00 76.75 136 ASN A CA 1
ATOM 1094 C C . ASN A 1 136 ? 6.116 1.501 13.930 1.00 76.75 136 ASN A C 1
ATOM 1096 O O . ASN A 1 136 ? 5.361 1.733 12.986 1.00 76.75 136 ASN A O 1
ATOM 1100 N N . SER A 1 137 ? 6.070 2.221 15.052 1.00 64.25 137 SER A N 1
ATOM 1101 C CA . SER A 1 137 ? 5.041 3.218 15.373 1.00 64.25 137 SER A CA 1
ATOM 1102 C C . SER A 1 137 ? 4.993 4.465 14.478 1.00 64.25 137 SER A C 1
ATOM 1104 O O . SER A 1 137 ? 4.129 5.306 14.701 1.00 64.25 137 SER A O 1
ATOM 1106 N N . ASN A 1 138 ? 5.869 4.621 13.478 1.00 66.12 138 ASN A N 1
ATOM 1107 C CA . ASN A 1 138 ? 5.857 5.789 12.590 1.00 66.12 138 ASN A CA 1
ATOM 1108 C C . ASN A 1 138 ? 5.067 5.555 11.291 1.00 66.12 138 ASN A C 1
ATOM 1110 O O . ASN A 1 138 ? 5.498 5.953 10.206 1.00 66.12 138 ASN A O 1
ATOM 1114 N N . ILE A 1 139 ? 3.912 4.888 11.367 1.00 69.50 139 ILE A N 1
ATOM 1115 C CA . ILE A 1 139 ? 3.135 4.560 10.166 1.00 69.50 139 ILE A CA 1
ATOM 1116 C C . ILE A 1 139 ? 2.536 5.786 9.471 1.00 69.50 139 ILE A C 1
ATOM 1118 O O . ILE A 1 139 ? 2.296 5.744 8.266 1.00 69.50 139 ILE A O 1
ATOM 1122 N N . SER A 1 140 ? 2.360 6.899 10.188 1.00 68.75 140 SER A N 1
ATOM 1123 C CA . SER A 1 140 ? 1.942 8.174 9.601 1.00 68.75 140 SER A CA 1
ATOM 1124 C C . SER A 1 140 ? 2.859 8.603 8.452 1.00 68.75 140 SER A C 1
ATOM 1126 O O . SER A 1 140 ? 2.365 9.096 7.444 1.00 68.75 140 SER A O 1
ATOM 1128 N N . SER A 1 141 ? 4.167 8.314 8.528 1.00 66.69 141 SER A N 1
ATOM 1129 C CA . SER A 1 141 ? 5.122 8.563 7.429 1.00 66.69 141 SER A CA 1
ATOM 1130 C C . SER A 1 141 ? 4.851 7.733 6.163 1.00 66.69 141 SER A C 1
ATOM 1132 O O . SER A 1 141 ? 5.261 8.100 5.062 1.00 66.69 141 SER A O 1
ATOM 1134 N N . ILE A 1 142 ? 4.153 6.603 6.305 1.00 70.88 142 ILE A N 1
ATOM 1135 C CA . ILE A 1 142 ? 3.745 5.730 5.200 1.00 70.88 142 ILE A CA 1
ATOM 1136 C C . ILE A 1 142 ? 2.379 6.161 4.665 1.00 70.88 142 ILE A C 1
ATOM 1138 O O . ILE A 1 142 ? 2.152 6.155 3.462 1.00 70.88 142 ILE A O 1
ATOM 1142 N N . LEU A 1 143 ? 1.442 6.522 5.537 1.00 74.94 143 LEU A N 1
ATOM 1143 C CA . LEU A 1 143 ? 0.070 6.818 5.116 1.00 74.94 143 LEU A CA 1
ATOM 1144 C C . LEU A 1 143 ? -0.104 8.258 4.621 1.00 74.94 143 LEU A C 1
ATOM 1146 O O . LEU A 1 143 ? -0.994 8.518 3.809 1.00 74.94 143 LEU A O 1
ATOM 1150 N N . SER A 1 144 ? 0.749 9.181 5.070 1.00 74.69 144 SER A N 1
ATOM 1151 C CA . SER A 1 144 ? 0.713 10.578 4.643 1.00 74.69 144 SER A CA 1
ATOM 1152 C C . SER A 1 144 ? 0.834 10.697 3.119 1.00 74.69 144 SER A C 1
ATOM 1154 O O . SER A 1 144 ? 1.679 10.065 2.481 1.00 74.69 144 SER A O 1
ATOM 1156 N N . GLY A 1 145 ? -0.055 11.489 2.514 1.00 74.69 145 GLY A N 1
ATOM 1157 C CA . GLY A 1 145 ? -0.142 11.682 1.063 1.00 74.69 145 GLY A CA 1
ATOM 1158 C C . GLY A 1 145 ? -0.979 10.650 0.297 1.00 74.69 145 GLY A C 1
ATOM 1159 O O . GLY A 1 145 ? -1.263 10.877 -0.882 1.00 74.69 145 GLY A O 1
ATOM 1160 N N . LEU A 1 146 ? -1.442 9.562 0.926 1.00 81.88 146 LEU A N 1
ATOM 1161 C CA . LEU A 1 146 ? -2.333 8.571 0.299 1.00 81.88 146 LEU A CA 1
ATOM 1162 C C . LEU A 1 146 ? -3.812 8.983 0.409 1.00 81.88 146 LEU A C 1
ATOM 1164 O O . LEU A 1 146 ? -4.644 8.296 0.999 1.00 81.88 146 LEU A O 1
ATOM 1168 N N . LEU A 1 147 ? -4.152 10.119 -0.203 1.00 81.50 147 LEU A N 1
ATOM 1169 C CA . LEU A 1 147 ? -5.446 10.806 -0.046 1.00 81.50 147 LEU A CA 1
ATOM 1170 C C . LEU A 1 147 ? -6.675 10.021 -0.537 1.00 81.50 147 LEU A C 1
ATOM 1172 O O . LEU A 1 147 ? -7.808 10.394 -0.246 1.00 81.50 147 LEU A O 1
ATOM 1176 N N . SER A 1 148 ? -6.475 8.977 -1.342 1.00 88.44 148 SER A N 1
ATOM 1177 C CA . SER A 1 148 ? -7.558 8.147 -1.892 1.00 88.44 148 SER A CA 1
ATOM 1178 C C . SER A 1 148 ? -7.664 6.774 -1.239 1.00 88.44 148 SER A C 1
ATOM 1180 O O . SER A 1 148 ? -8.486 5.961 -1.661 1.00 88.44 148 SER A O 1
ATOM 1182 N N . LEU A 1 149 ? -6.862 6.524 -0.201 1.00 87.69 149 LEU A N 1
ATOM 1183 C CA . LEU A 1 149 ? -6.781 5.223 0.435 1.00 87.69 149 LEU A CA 1
ATOM 1184 C C . LEU A 1 149 ? -8.070 4.918 1.207 1.00 87.69 149 LEU A C 1
ATOM 1186 O O . LEU A 1 149 ? -8.470 5.653 2.110 1.00 87.69 149 LEU A O 1
ATOM 1190 N N . LYS A 1 150 ? -8.726 3.817 0.836 1.00 91.19 150 LYS A N 1
ATOM 1191 C CA . LYS A 1 150 ? -10.003 3.359 1.406 1.00 91.19 150 LYS A CA 1
ATOM 1192 C C . LYS A 1 150 ? -9.829 2.131 2.286 1.00 91.19 150 LYS A C 1
ATOM 1194 O O . LYS A 1 150 ? -10.540 1.988 3.276 1.00 91.19 150 LYS A O 1
ATOM 1199 N N . SER A 1 151 ? -8.897 1.252 1.932 1.00 92.50 151 SER A N 1
ATOM 1200 C CA . SER A 1 151 ? -8.654 -0.012 2.618 1.00 92.50 151 SER A CA 1
ATOM 1201 C C . SER A 1 151 ? -7.192 -0.135 3.010 1.00 92.50 151 SER A C 1
ATOM 1203 O O . SER A 1 151 ? -6.313 -0.060 2.149 1.00 92.50 151 SER A O 1
ATOM 1205 N N . LEU A 1 152 ? -6.954 -0.405 4.291 1.00 90.81 152 LEU A N 1
ATOM 1206 C CA . LEU A 1 152 ? -5.623 -0.627 4.841 1.00 90.81 152 LEU A CA 1
ATOM 1207 C C . LEU A 1 152 ? -5.593 -1.898 5.696 1.00 90.81 152 LEU A C 1
ATOM 1209 O O . LEU A 1 152 ? -6.415 -2.063 6.601 1.00 90.81 152 LEU A O 1
ATOM 1213 N N . ASP A 1 153 ? -4.629 -2.778 5.423 1.00 92.00 153 ASP A N 1
ATOM 1214 C CA . ASP A 1 153 ? -4.345 -3.951 6.256 1.00 92.00 153 ASP A CA 1
ATOM 1215 C C . ASP A 1 153 ? -2.969 -3.836 6.922 1.00 92.00 153 ASP A C 1
ATOM 1217 O O . ASP A 1 153 ? -1.935 -3.772 6.251 1.00 92.00 153 ASP A O 1
ATOM 1221 N N . LEU A 1 154 ? -2.974 -3.812 8.256 1.00 88.50 154 LEU A N 1
ATOM 1222 C CA . LEU A 1 154 ? -1.792 -3.732 9.119 1.00 88.50 154 LEU A CA 1
ATOM 1223 C C . LEU A 1 154 ? -1.580 -5.005 9.941 1.00 88.50 154 LEU A C 1
ATOM 1225 O O . LEU A 1 154 ? -0.732 -5.035 10.837 1.00 88.50 154 LEU A O 1
ATOM 1229 N N . SER A 1 155 ? -2.323 -6.068 9.637 1.00 89.25 155 SER A N 1
ATOM 1230 C CA . SER A 1 155 ? -2.298 -7.326 10.377 1.00 89.25 155 SER A CA 1
ATOM 1231 C C . SER A 1 155 ? -0.894 -7.918 10.478 1.00 89.25 155 SER A C 1
ATOM 1233 O O . SER A 1 155 ? -0.116 -7.892 9.534 1.00 89.25 155 SER A O 1
ATOM 1235 N N . TYR A 1 156 ? -0.572 -8.522 11.614 1.00 89.12 156 TYR A N 1
ATOM 1236 C CA . TYR A 1 156 ? 0.678 -9.217 11.904 1.00 89.12 156 TYR A CA 1
ATOM 1237 C C . TYR A 1 156 ? 1.942 -8.354 11.755 1.00 89.12 156 TYR A C 1
ATOM 1239 O O . TYR A 1 156 ? 2.982 -8.860 11.338 1.00 89.12 156 TYR A O 1
ATOM 1247 N N . ASN A 1 157 ? 1.870 -7.071 12.113 1.00 84.19 157 ASN A N 1
ATOM 1248 C CA . ASN A 1 157 ? 3.047 -6.220 12.294 1.00 84.19 157 ASN A CA 1
ATOM 1249 C C . ASN A 1 157 ? 3.453 -6.190 13.772 1.00 84.19 157 ASN A C 1
ATOM 1251 O O . ASN A 1 157 ? 2.835 -5.506 14.582 1.00 84.19 157 ASN A O 1
ATOM 1255 N N . SER A 1 158 ? 4.492 -6.944 14.132 1.00 74.31 158 SER A N 1
ATOM 1256 C CA . SER A 1 158 ? 4.861 -7.184 15.537 1.00 74.31 158 SER A CA 1
ATOM 1257 C C . SER A 1 158 ? 5.466 -5.979 16.264 1.00 74.31 158 SER A C 1
ATOM 1259 O O . SER A 1 158 ? 5.548 -6.006 17.487 1.00 74.31 158 SER A O 1
ATOM 1261 N N . MET A 1 159 ? 5.926 -4.961 15.530 1.00 69.12 159 MET A N 1
ATOM 1262 C CA . MET A 1 159 ? 6.554 -3.756 16.091 1.00 69.12 159 MET A CA 1
ATOM 1263 C C . MET A 1 159 ? 5.597 -2.554 16.146 1.00 69.12 159 MET A C 1
ATOM 1265 O O . MET A 1 159 ? 5.988 -1.491 16.634 1.00 69.12 159 MET A O 1
ATOM 1269 N N . LEU A 1 160 ? 4.352 -2.698 15.670 1.00 71.69 160 LEU A N 1
ATOM 1270 C CA . LEU A 1 160 ? 3.352 -1.639 15.770 1.00 71.69 160 LEU A CA 1
ATOM 1271 C C . LEU A 1 160 ? 2.915 -1.517 17.227 1.00 71.69 160 LEU A C 1
ATOM 1273 O O . LEU A 1 160 ? 2.264 -2.406 17.775 1.00 71.69 160 LEU A O 1
ATOM 1277 N N . THR A 1 161 ? 3.263 -0.397 17.852 1.00 60.91 161 THR A N 1
ATOM 1278 C CA . THR A 1 161 ? 2.685 0.004 19.134 1.00 60.91 161 THR A CA 1
ATOM 1279 C C . THR A 1 161 ? 1.452 0.872 18.894 1.00 60.91 161 THR A C 1
ATOM 1281 O O . THR A 1 161 ? 1.316 1.511 17.856 1.00 60.91 161 THR A O 1
ATOM 1284 N N . ALA A 1 162 ? 0.548 0.871 19.870 1.00 51.59 162 ALA A N 1
ATOM 1285 C CA . ALA A 1 162 ? -0.786 1.473 19.872 1.00 51.59 162 ALA A CA 1
ATOM 1286 C C . ALA A 1 162 ? -0.939 2.926 19.359 1.00 51.59 162 ALA A C 1
ATOM 1288 O O . ALA A 1 162 ? -2.034 3.354 19.022 1.00 51.59 162 ALA A O 1
ATOM 1289 N N . SER A 1 163 ? 0.114 3.727 19.258 1.00 55.38 163 SER A N 1
ATOM 1290 C CA . SER A 1 163 ? 0.030 5.117 18.782 1.00 55.38 163 SER A CA 1
ATOM 1291 C C . SER A 1 163 ? 0.040 5.236 17.245 1.00 55.38 163 SER A C 1
ATOM 1293 O O . SER A 1 163 ? 0.619 6.169 16.696 1.00 55.38 163 SER A O 1
ATOM 1295 N N . VAL A 1 164 ? -0.606 4.282 16.560 1.00 56.03 164 VAL A N 1
ATOM 1296 C CA . VAL A 1 164 ? -0.584 4.063 15.098 1.00 56.03 164 VAL A CA 1
ATOM 1297 C C . VAL A 1 164 ? -1.232 5.211 14.313 1.00 56.03 164 VAL A C 1
ATOM 1299 O O . VAL A 1 164 ? -0.843 5.477 13.183 1.00 56.03 164 VAL A O 1
ATOM 1302 N N . ILE A 1 165 ? -2.223 5.898 14.880 1.00 57.72 165 ILE A N 1
ATOM 1303 C CA . ILE A 1 165 ? -2.953 6.977 14.204 1.00 57.72 165 ILE A CA 1
ATOM 1304 C C . ILE A 1 165 ? -3.132 8.107 15.222 1.00 57.72 165 ILE A C 1
ATOM 1306 O O . ILE A 1 165 ? -3.903 7.959 16.166 1.00 57.72 165 ILE A O 1
ATOM 1310 N N . GLN A 1 166 ? -2.373 9.198 15.083 1.00 54.22 166 GLN A N 1
ATOM 1311 C CA . GLN A 1 166 ? -2.482 10.376 15.954 1.00 54.22 166 GLN A CA 1
ATOM 1312 C C . GLN A 1 166 ? -3.240 11.508 15.253 1.00 54.22 166 GLN A C 1
ATOM 1314 O O . GLN A 1 166 ? -3.127 11.685 14.042 1.00 54.22 166 GLN A O 1
ATOM 1319 N N . ASP A 1 167 ? -3.963 12.307 16.045 1.00 47.31 167 ASP A N 1
ATOM 1320 C CA . ASP A 1 167 ? -4.913 13.375 15.671 1.00 47.31 167 ASP A CA 1
ATOM 1321 C C . ASP A 1 167 ? -4.492 14.317 14.524 1.00 47.31 167 ASP A C 1
ATOM 1323 O O . ASP A 1 167 ? -5.340 14.854 13.812 1.00 47.31 167 ASP A O 1
ATOM 1327 N N . LYS A 1 168 ? -3.188 14.530 14.313 1.00 51.38 168 LYS A N 1
ATOM 1328 C CA . LYS A 1 168 ? -2.680 15.435 13.267 1.00 51.38 168 LYS A CA 1
ATOM 1329 C C . LYS A 1 168 ? -2.760 14.845 11.856 1.00 51.38 168 LYS A C 1
ATOM 1331 O O . LYS A 1 168 ? -2.785 15.614 10.901 1.00 51.38 168 LYS A O 1
ATOM 1336 N N . ASP A 1 169 ? -2.849 13.521 11.740 1.00 51.91 169 ASP A N 1
ATOM 1337 C CA . ASP A 1 169 ? -2.869 12.803 10.461 1.00 51.91 169 ASP A CA 1
ATOM 1338 C C . ASP A 1 169 ? -4.304 12.420 10.027 1.00 51.91 169 ASP A C 1
ATOM 1340 O O . ASP A 1 169 ? -4.556 12.115 8.865 1.00 51.91 169 ASP A O 1
ATOM 1344 N N . VAL A 1 170 ? -5.279 12.450 10.947 1.00 49.75 170 VAL A N 1
ATOM 1345 C CA . VAL A 1 170 ? -6.594 11.787 10.782 1.00 49.75 170 VAL A CA 1
ATOM 1346 C C . VAL A 1 170 ? -7.649 12.632 10.069 1.00 49.75 170 VAL A C 1
ATOM 1348 O O . VAL A 1 170 ? -8.650 12.095 9.601 1.00 49.75 170 VAL A O 1
ATOM 1351 N N . ALA A 1 171 ? -7.437 13.942 9.931 1.00 49.25 171 ALA A N 1
ATOM 1352 C CA . ALA A 1 171 ? -8.394 14.818 9.252 1.00 49.25 171 ALA A CA 1
ATOM 1353 C C . ALA A 1 171 ? -8.523 14.525 7.740 1.00 49.25 171 ALA A C 1
ATOM 1355 O O . ALA A 1 171 ? -9.536 14.878 7.135 1.00 49.25 171 ALA A O 1
ATOM 1356 N N . GLU A 1 172 ? -7.527 13.865 7.136 1.00 56.81 172 GLU A N 1
ATOM 1357 C CA . GLU A 1 172 ? -7.482 13.584 5.695 1.00 56.81 172 GLU A CA 1
ATOM 1358 C C . GLU A 1 172 ? -7.873 12.146 5.327 1.00 56.81 172 GLU A C 1
ATOM 1360 O O . GLU A 1 172 ? -8.207 11.875 4.170 1.00 56.81 172 GLU A O 1
ATOM 1365 N N . PHE A 1 173 ? -7.862 11.209 6.280 1.00 65.75 173 PHE A N 1
ATOM 1366 C CA . PHE A 1 173 ? -8.051 9.799 5.955 1.00 65.75 173 PHE A CA 1
ATOM 1367 C C . PHE A 1 173 ? -9.519 9.449 5.689 1.00 65.75 173 PHE A C 1
ATOM 1369 O O . PHE A 1 173 ? -10.404 9.600 6.531 1.00 65.75 173 PHE A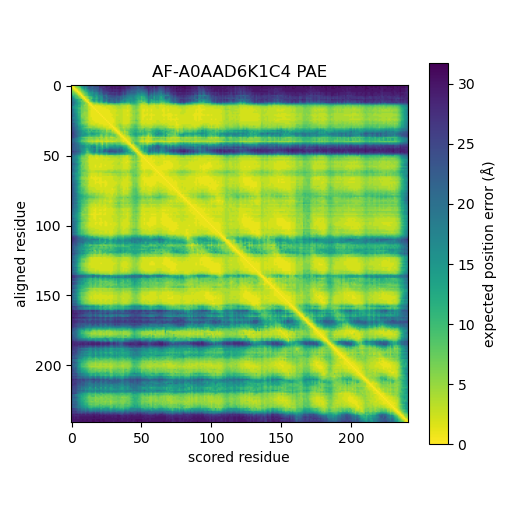 O 1
ATOM 1376 N N . ILE A 1 174 ? -9.775 8.909 4.498 1.00 69.19 174 ILE A N 1
ATOM 1377 C CA . ILE A 1 174 ? -11.105 8.502 4.027 1.00 69.19 174 ILE A CA 1
ATOM 1378 C C . ILE A 1 174 ? -11.334 6.987 4.125 1.00 69.19 174 ILE A C 1
ATOM 1380 O O . ILE A 1 174 ? -12.147 6.447 3.373 1.00 69.19 174 ILE A O 1
ATOM 1384 N N . PHE A 1 175 ? -10.626 6.308 5.035 1.00 78.12 175 PHE A N 1
ATOM 1385 C CA . PHE A 1 175 ? -10.715 4.859 5.199 1.00 78.12 175 PHE A CA 1
ATOM 1386 C C . PHE A 1 175 ? -12.161 4.405 5.383 1.00 78.12 175 PHE A C 1
ATOM 1388 O O . PHE A 1 175 ? -12.869 4.885 6.265 1.00 78.12 175 PHE A O 1
ATOM 1395 N N . THR A 1 176 ? -12.566 3.430 4.579 1.00 78.19 176 THR A N 1
ATOM 1396 C CA . THR A 1 176 ? -13.799 2.663 4.765 1.00 78.19 176 THR A CA 1
ATOM 1397 C C . THR A 1 176 ? -13.514 1.321 5.426 1.00 78.19 176 THR A C 1
ATOM 1399 O O . THR A 1 176 ? -14.398 0.762 6.069 1.00 78.19 176 THR A O 1
ATOM 1402 N N . THR A 1 177 ? -12.293 0.796 5.293 1.00 83.50 177 THR A N 1
ATOM 1403 C CA . THR A 1 177 ? -11.895 -0.510 5.826 1.00 83.50 177 THR A CA 1
ATOM 1404 C C . THR A 1 177 ? -10.523 -0.439 6.475 1.00 83.50 177 THR A C 1
ATOM 1406 O O . THR A 1 177 ? -9.554 0.004 5.856 1.00 83.50 177 THR A O 1
ATOM 1409 N N . LEU A 1 178 ? -10.441 -0.923 7.711 1.00 84.44 178 LEU A N 1
ATOM 1410 C CA . LEU A 1 178 ? -9.201 -0.988 8.471 1.00 84.44 178 LEU A CA 1
ATOM 1411 C C . LEU A 1 178 ? -9.092 -2.341 9.176 1.00 84.44 178 LEU A C 1
ATOM 1413 O O . LEU A 1 178 ? -9.980 -2.722 9.943 1.00 84.44 178 LEU A O 1
ATOM 1417 N N . ASN A 1 179 ? -8.004 -3.061 8.902 1.00 83.62 179 ASN A N 1
ATOM 1418 C CA . ASN A 1 179 ? -7.757 -4.388 9.455 1.00 83.62 179 ASN A CA 1
ATOM 1419 C C . ASN A 1 179 ? -6.492 -4.409 10.313 1.00 83.62 179 ASN A C 1
ATOM 1421 O O . ASN A 1 179 ? -5.398 -4.056 9.867 1.00 83.62 179 ASN A O 1
ATOM 1425 N N . PHE A 1 180 ? -6.660 -4.909 11.531 1.00 84.38 180 PHE A N 1
ATOM 1426 C CA . PHE A 1 180 ? -5.614 -5.246 12.475 1.00 84.38 180 PHE A CA 1
ATOM 1427 C C . PHE A 1 180 ? -5.808 -6.680 12.955 1.00 84.38 180 PHE A C 1
ATOM 1429 O O . PHE A 1 180 ? -6.903 -7.103 13.331 1.00 84.38 180 PHE A O 1
ATOM 1436 N N . THR A 1 181 ? -4.702 -7.406 12.985 1.00 81.75 181 THR A N 1
ATOM 1437 C CA . THR A 1 181 ? -4.570 -8.693 13.661 1.00 81.75 181 THR A CA 1
ATOM 1438 C C . THR A 1 181 ? -3.188 -8.722 14.298 1.00 81.75 181 THR A C 1
ATOM 1440 O O . THR A 1 181 ? -2.256 -8.190 13.700 1.00 81.75 181 THR A O 1
ATOM 1443 N N . ALA A 1 182 ? -3.003 -9.310 15.473 1.00 75.12 182 ALA A N 1
ATOM 1444 C CA . ALA A 1 182 ? -1.670 -9.500 16.050 1.00 75.12 182 ALA A CA 1
ATOM 1445 C C . ALA A 1 182 ? -1.490 -10.945 16.509 1.00 75.12 182 ALA A C 1
ATOM 1447 O O . ALA A 1 182 ? -2.455 -11.679 16.659 1.00 75.12 182 ALA A O 1
ATOM 1448 N N . TYR A 1 183 ? -0.245 -11.363 16.732 1.00 69.38 183 TYR A N 1
ATOM 1449 C CA . TYR A 1 183 ? -0.009 -12.585 17.493 1.00 69.38 183 TYR A CA 1
ATOM 1450 C C . TYR A 1 183 ? -0.254 -12.248 18.964 1.00 69.38 183 TYR A C 1
ATOM 1452 O O . TYR A 1 183 ? 0.361 -11.304 19.457 1.00 69.38 183 TYR A O 1
ATOM 1460 N N . LEU A 1 184 ? -1.150 -12.981 19.634 1.00 58.38 184 LEU A N 1
ATOM 1461 C CA . LEU A 1 184 ? -1.487 -12.859 21.061 1.00 58.38 184 LEU A CA 1
ATOM 1462 C C . LEU A 1 184 ? -0.225 -12.771 21.947 1.00 58.38 184 LEU A C 1
ATOM 1464 O O . LEU A 1 184 ? 0.277 -13.781 22.436 1.00 58.38 184 LEU A O 1
ATOM 1468 N N . ALA A 1 185 ? 0.317 -11.568 22.142 1.00 53.78 185 ALA A N 1
ATOM 1469 C CA . ALA A 1 185 ? 1.498 -11.338 22.964 1.00 53.78 185 ALA A CA 1
ATOM 1470 C C . ALA A 1 185 ? 1.553 -9.888 23.479 1.00 53.78 185 ALA A C 1
ATOM 1472 O O . ALA A 1 185 ? 1.894 -8.959 22.756 1.00 53.78 185 ALA A O 1
ATOM 1473 N N . ALA A 1 186 ? 1.243 -9.748 24.771 1.00 50.06 186 ALA A N 1
ATOM 1474 C CA . ALA A 1 186 ? 1.725 -8.762 25.751 1.00 50.06 186 ALA A CA 1
ATOM 1475 C C . ALA A 1 186 ? 1.588 -7.241 25.515 1.00 50.06 186 ALA A C 1
ATOM 1477 O O . ALA A 1 186 ? 1.726 -6.503 26.489 1.00 50.06 186 ALA A O 1
ATOM 1478 N N . VAL A 1 187 ? 1.306 -6.739 24.312 1.00 55.12 187 VAL A N 1
ATOM 1479 C CA . VAL A 1 187 ? 1.247 -5.288 24.066 1.00 55.12 187 VAL A CA 1
ATOM 1480 C C . VAL A 1 187 ? -0.198 -4.808 24.115 1.00 55.12 187 VAL A C 1
ATOM 1482 O O . VAL A 1 187 ? -1.062 -5.321 23.407 1.00 55.12 187 VAL A O 1
ATOM 1485 N N . SER A 1 188 ? -0.464 -3.830 24.978 1.00 60.09 188 SER A N 1
ATOM 1486 C CA . SER A 1 188 ? -1.734 -3.116 25.015 1.00 60.09 188 SER A CA 1
ATOM 1487 C C . SER A 1 188 ? -1.948 -2.372 23.699 1.00 60.09 188 SER A C 1
ATOM 1489 O O . SER A 1 188 ? -1.139 -1.529 23.311 1.00 60.09 188 SER A O 1
ATOM 1491 N N . PHE A 1 189 ? -3.043 -2.679 23.004 1.00 64.19 189 PHE A N 1
ATOM 1492 C CA . PHE A 1 189 ? -3.444 -1.942 21.810 1.00 64.19 189 PHE A CA 1
ATOM 1493 C C . PHE A 1 189 ? -4.415 -0.818 22.186 1.00 64.19 189 PHE A C 1
ATOM 1495 O O . PHE A 1 189 ? -5.423 -1.046 22.854 1.00 64.19 189 PHE A O 1
ATOM 1502 N N . GLN A 1 190 ? -4.112 0.396 21.741 1.00 64.31 190 GLN A N 1
ATOM 1503 C CA . GLN A 1 190 ? -5.006 1.551 21.748 1.00 64.31 190 GLN A CA 1
ATOM 1504 C C . GLN A 1 190 ? -5.118 2.022 20.301 1.00 64.31 190 GLN A C 1
ATOM 1506 O O . GLN A 1 190 ? -4.194 1.843 19.518 1.00 64.31 190 GLN A O 1
ATOM 1511 N N . LEU A 1 191 ? -6.262 2.577 19.935 1.00 69.44 191 LEU A N 1
ATOM 1512 C CA . LEU A 1 191 ? -6.472 3.187 18.633 1.00 69.44 191 LEU A CA 1
ATOM 1513 C C . LEU A 1 191 ? -7.387 4.374 18.871 1.00 69.44 191 LEU A C 1
ATOM 1515 O O . LEU A 1 191 ? -8.485 4.207 19.405 1.00 69.44 191 LEU A O 1
ATOM 1519 N N . ASP A 1 192 ? -6.920 5.562 18.509 1.00 69.31 192 ASP A N 1
ATOM 1520 C CA . ASP A 1 192 ? -7.790 6.722 18.465 1.00 69.31 192 ASP A CA 1
ATOM 1521 C C . ASP A 1 192 ? -8.590 6.672 17.164 1.00 69.31 192 ASP A C 1
ATOM 1523 O O . ASP A 1 192 ? -8.047 6.759 16.063 1.00 69.31 192 ASP A O 1
ATOM 1527 N N . THR A 1 193 ? -9.895 6.456 17.297 1.00 68.38 193 THR A N 1
ATOM 1528 C CA . THR A 1 193 ? -10.810 6.360 16.158 1.00 68.38 193 THR A CA 1
ATOM 1529 C C . THR A 1 193 ? -11.623 7.638 15.946 1.00 68.38 193 THR A C 1
ATOM 1531 O O . THR A 1 193 ? -12.421 7.699 15.012 1.00 68.38 193 THR A O 1
ATOM 1534 N N . SER A 1 194 ? -11.402 8.685 16.752 1.00 68.12 194 SER A N 1
ATOM 1535 C CA . SER A 1 194 ? -12.211 9.915 16.756 1.00 68.12 194 SER A CA 1
ATOM 1536 C C . SER A 1 194 ? -12.251 10.644 15.400 1.00 68.12 194 SER A C 1
ATOM 1538 O O . SER A 1 194 ? -13.262 11.263 15.047 1.00 68.12 194 SER A O 1
ATOM 1540 N N . GLY A 1 195 ? -11.191 10.523 14.593 1.00 69.75 195 GLY A N 1
ATOM 1541 C CA . GLY A 1 195 ? -11.118 11.081 13.239 1.00 69.75 195 GLY A CA 1
ATOM 1542 C C . GLY A 1 195 ? -11.653 10.176 12.118 1.00 69.75 195 GLY A C 1
ATOM 1543 O O . GLY A 1 195 ? -11.884 10.656 11.009 1.00 69.75 195 GLY A O 1
ATOM 1544 N N . LEU A 1 196 ? -11.923 8.890 12.372 1.00 76.94 196 LEU A N 1
ATOM 1545 C CA . LEU A 1 196 ? -12.255 7.890 11.341 1.00 76.94 196 LEU A CA 1
ATOM 1546 C C . LEU A 1 196 ? -13.741 7.910 10.931 1.00 76.94 196 LEU A C 1
ATOM 1548 O O . LEU A 1 196 ? -14.435 6.895 10.915 1.00 76.94 196 LEU A O 1
ATOM 1552 N N . ARG A 1 197 ? -14.256 9.085 10.556 1.00 79.06 197 ARG A N 1
ATOM 1553 C CA . ARG A 1 197 ? -15.699 9.326 10.347 1.00 79.06 197 ARG A CA 1
ATOM 1554 C C . ARG A 1 197 ? -16.334 8.527 9.203 1.00 79.06 197 ARG A C 1
ATOM 1556 O O . ARG A 1 197 ? -17.551 8.349 9.196 1.00 79.06 197 ARG A O 1
ATOM 1563 N N . LYS A 1 198 ? -15.538 8.075 8.230 1.00 85.31 198 LYS A N 1
ATOM 1564 C CA . LYS A 1 198 ? -15.995 7.280 7.074 1.00 85.31 198 LYS A CA 1
ATOM 1565 C C . LYS A 1 198 ? -15.798 5.771 7.247 1.00 85.31 198 LYS A C 1
ATOM 1567 O O . LYS A 1 198 ? -16.160 5.021 6.345 1.00 85.31 198 LYS A O 1
ATOM 1572 N N . LEU A 1 199 ? -15.238 5.332 8.374 1.00 86.19 199 LEU A N 1
ATOM 1573 C CA . LEU A 1 199 ? -14.917 3.929 8.594 1.00 86.19 199 LEU A CA 1
ATOM 1574 C C . LEU A 1 199 ? -16.195 3.096 8.669 1.00 86.19 199 LEU A C 1
ATOM 1576 O O . LEU A 1 199 ? -17.039 3.326 9.531 1.00 86.19 199 LEU A O 1
ATOM 1580 N N . GLU A 1 200 ? -16.321 2.126 7.766 1.00 89.94 200 GLU A N 1
ATOM 1581 C CA . GLU A 1 200 ? -17.473 1.226 7.690 1.00 89.94 200 GLU A CA 1
ATOM 1582 C C . GLU A 1 200 ? -17.151 -0.158 8.259 1.00 89.94 200 GLU A C 1
ATOM 1584 O O . GLU A 1 200 ? -18.017 -0.808 8.843 1.00 89.94 200 GLU A O 1
ATOM 1589 N N . VAL A 1 201 ? -15.905 -0.610 8.103 1.00 89.69 201 VAL A N 1
ATOM 1590 C CA . VAL A 1 201 ? -15.438 -1.929 8.529 1.00 89.69 201 VAL A CA 1
ATOM 1591 C C . VAL A 1 201 ? -14.178 -1.779 9.366 1.00 89.69 201 VAL A C 1
ATOM 1593 O O . VAL A 1 201 ? -13.158 -1.288 8.879 1.00 89.69 201 VAL A O 1
ATOM 1596 N N . LEU A 1 202 ? -14.240 -2.256 10.606 1.00 87.44 202 LEU A N 1
ATOM 1597 C CA . LEU A 1 202 ? -13.095 -2.351 11.502 1.00 87.44 202 LEU A CA 1
ATOM 1598 C C . LEU A 1 202 ? -12.918 -3.796 11.965 1.00 87.44 202 LEU A C 1
ATOM 1600 O O . LEU A 1 202 ? -13.793 -4.367 12.619 1.00 87.44 202 LEU A O 1
ATOM 1604 N N . SER A 1 203 ? -11.768 -4.380 11.644 1.00 88.44 203 SER A N 1
ATOM 1605 C CA . SER A 1 203 ? -11.357 -5.684 12.158 1.00 88.44 203 SER A CA 1
ATOM 1606 C C . SER A 1 203 ? -10.164 -5.510 13.083 1.00 88.44 203 SER A C 1
ATOM 1608 O O . SER A 1 203 ? -9.156 -4.939 12.684 1.00 88.44 203 SER A O 1
ATOM 1610 N N . MET A 1 204 ? -10.272 -6.004 14.310 1.00 82.44 204 MET A N 1
ATOM 1611 C CA . MET A 1 204 ? -9.238 -5.954 15.343 1.00 82.44 204 MET A CA 1
ATOM 1612 C C . MET A 1 204 ? -9.193 -7.316 16.032 1.00 82.44 204 MET A C 1
ATOM 1614 O O . MET A 1 204 ? -9.693 -7.469 17.140 1.00 82.44 204 MET A O 1
ATOM 1618 N N . ASN A 1 205 ? -8.671 -8.329 15.345 1.00 83.94 205 ASN A N 1
ATOM 1619 C CA . ASN A 1 205 ? -8.686 -9.709 15.835 1.00 83.94 205 ASN A CA 1
ATOM 1620 C C . ASN A 1 205 ? -7.393 -10.045 16.589 1.00 83.94 205 ASN A C 1
ATOM 1622 O O . ASN A 1 205 ? -6.342 -9.473 16.308 1.00 83.94 205 ASN A O 1
ATOM 1626 N N . GLU A 1 206 ? -7.449 -10.990 17.526 1.00 84.62 206 GLU A N 1
ATOM 1627 C CA . GLU A 1 206 ? -6.268 -11.502 18.246 1.00 84.62 206 GLU A CA 1
ATOM 1628 C C . GLU A 1 206 ? -5.460 -10.404 18.989 1.00 84.62 206 GLU A C 1
ATOM 1630 O O . GLU A 1 206 ? -4.268 -10.554 19.262 1.00 84.62 206 GLU A O 1
ATOM 1635 N N . LEU A 1 207 ? -6.099 -9.270 19.319 1.00 76.38 207 LEU A N 1
ATOM 1636 C CA . LEU A 1 207 ? -5.490 -8.149 20.045 1.00 76.38 207 LEU A CA 1
ATOM 1637 C C . LEU A 1 207 ? -5.753 -8.229 21.558 1.00 76.38 207 LEU A C 1
ATOM 1639 O O . LEU A 1 207 ? -6.844 -8.592 22.006 1.00 76.38 207 LEU A O 1
ATOM 1643 N N . ASN A 1 208 ? -4.771 -7.795 22.354 1.00 74.94 208 ASN A N 1
ATOM 1644 C CA . ASN A 1 208 ? -4.952 -7.530 23.782 1.00 74.94 208 ASN A CA 1
ATOM 1645 C C . ASN A 1 208 ? -5.376 -6.067 23.983 1.00 74.94 208 ASN A C 1
ATOM 1647 O O . ASN A 1 208 ? -4.544 -5.156 24.040 1.00 74.94 208 ASN A O 1
ATOM 1651 N N . ILE A 1 209 ? -6.685 -5.837 24.035 1.00 71.25 209 ILE A N 1
ATOM 1652 C CA . ILE A 1 209 ? -7.267 -4.499 24.126 1.00 71.25 209 ILE A CA 1
ATOM 1653 C C . ILE A 1 209 ? -7.446 -4.157 25.605 1.00 71.25 209 ILE A C 1
ATOM 1655 O O . ILE A 1 209 ? -8.331 -4.678 26.285 1.00 71.25 209 ILE A O 1
ATOM 1659 N N . THR A 1 210 ? -6.617 -3.245 26.108 1.00 65.88 210 THR A N 1
ATOM 1660 C CA . THR A 1 210 ? -6.683 -2.792 27.502 1.00 65.88 210 THR A CA 1
ATOM 1661 C C . THR A 1 210 ? -7.075 -1.323 27.573 1.00 65.88 210 THR A C 1
ATOM 1663 O O . THR A 1 210 ? -6.464 -0.485 26.906 1.00 65.88 210 THR A O 1
ATOM 1666 N N . GLY A 1 211 ? -8.025 -0.997 28.447 1.00 61.72 211 GLY A N 1
ATOM 1667 C CA . GLY A 1 211 ? -8.481 0.375 28.670 1.00 61.72 211 GLY A CA 1
ATOM 1668 C C . GLY A 1 211 ? -9.815 0.686 27.991 1.00 61.72 211 GLY A C 1
ATOM 1669 O O . GLY A 1 211 ? -10.246 0.018 27.055 1.00 61.72 211 GLY A O 1
ATOM 1670 N N . THR A 1 212 ? -10.499 1.709 28.499 1.00 65.31 212 THR A N 1
ATOM 1671 C CA . THR A 1 212 ? -11.857 2.086 28.075 1.00 65.31 212 THR A CA 1
ATOM 1672 C C . THR A 1 212 ? -11.884 3.006 26.854 1.00 65.31 212 THR A C 1
ATOM 1674 O O . THR A 1 212 ? -12.935 3.153 26.240 1.00 65.31 212 THR A O 1
ATOM 1677 N N . THR A 1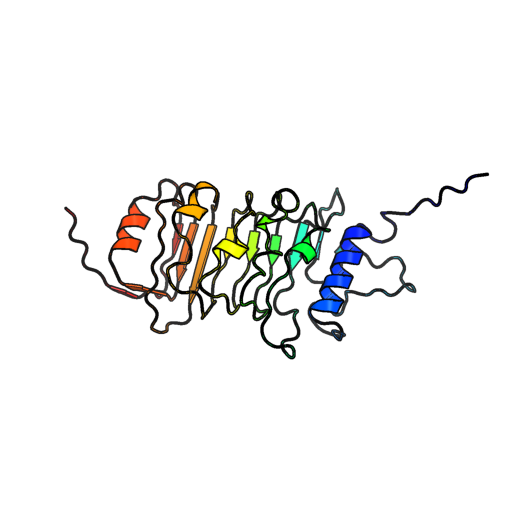 213 ? -10.750 3.597 26.464 1.00 64.25 213 THR A N 1
ATOM 1678 C CA . THR A 1 213 ? -10.657 4.606 25.392 1.00 64.25 213 THR A CA 1
ATOM 1679 C C . THR A 1 213 ? -11.021 4.057 24.013 1.00 64.25 213 THR A C 1
ATOM 1681 O O . THR A 1 213 ? -11.730 4.718 23.253 1.00 64.25 213 THR A O 1
ATOM 1684 N N . LEU A 1 214 ? -10.618 2.819 23.694 1.00 69.06 214 LEU A N 1
ATOM 1685 C CA . LEU A 1 214 ? -11.038 2.171 22.449 1.00 69.06 214 LEU A CA 1
ATOM 1686 C C . LEU A 1 214 ? -12.553 1.943 22.442 1.00 69.06 214 LEU A C 1
ATOM 1688 O O . LEU A 1 214 ? -13.226 2.329 21.497 1.00 69.06 214 LEU A O 1
ATOM 1692 N N . LEU A 1 215 ? -13.108 1.382 23.520 1.00 69.31 215 LEU A N 1
ATOM 1693 C CA . LEU A 1 215 ? -14.547 1.114 23.629 1.00 69.31 215 LEU A CA 1
ATOM 1694 C C . LEU A 1 215 ? -15.386 2.398 23.549 1.00 69.31 215 LEU A C 1
ATOM 1696 O O . LEU A 1 215 ? -16.426 2.410 22.894 1.00 69.31 215 LEU A O 1
ATOM 1700 N N . GLN A 1 216 ? -14.917 3.479 24.175 1.00 70.12 216 GLN A N 1
ATOM 1701 C CA . GLN A 1 216 ? -15.553 4.794 24.106 1.00 70.12 216 GLN A CA 1
ATOM 1702 C C . GLN A 1 216 ? -15.526 5.358 22.682 1.00 70.12 216 GLN A C 1
ATOM 1704 O O . GLN A 1 216 ? -16.550 5.832 22.201 1.00 70.12 216 GLN A O 1
ATOM 1709 N N . SER A 1 217 ? -14.390 5.270 21.987 1.00 71.50 217 SER A N 1
ATOM 1710 C CA . SER A 1 217 ? -14.259 5.814 20.630 1.00 71.50 217 SER A CA 1
ATOM 1711 C C . SER A 1 217 ? -15.019 4.989 19.578 1.00 71.50 217 SER A C 1
ATOM 1713 O O . SER A 1 217 ? -15.667 5.570 18.707 1.00 71.50 217 SER A O 1
ATOM 1715 N N . LEU A 1 218 ? -15.086 3.657 19.720 1.00 73.25 218 LEU A N 1
ATOM 1716 C CA . LEU A 1 218 ? -15.886 2.786 18.844 1.00 73.25 218 LEU A CA 1
ATOM 1717 C C . LEU A 1 218 ? -17.371 3.168 18.827 1.00 73.25 218 LEU A C 1
ATOM 1719 O O . LEU A 1 218 ? -17.989 3.168 17.764 1.00 73.25 218 LEU A O 1
ATOM 1723 N N . GLY A 1 219 ? -17.929 3.533 19.987 1.00 68.94 219 GLY A N 1
ATOM 1724 C CA . GLY A 1 219 ? -19.322 3.979 20.104 1.00 68.94 219 GLY A CA 1
ATOM 1725 C C . GLY A 1 219 ? -19.617 5.314 19.412 1.00 68.94 219 GLY A C 1
ATOM 1726 O O . GLY A 1 219 ? -20.781 5.662 19.235 1.00 68.94 219 GLY A O 1
ATOM 1727 N N . THR A 1 220 ? -18.584 6.058 19.008 1.00 77.25 220 THR A N 1
ATOM 1728 C CA . THR A 1 220 ? -18.717 7.380 18.373 1.00 77.25 220 THR A CA 1
ATOM 1729 C C . THR A 1 220 ? -18.549 7.361 16.856 1.00 77.25 220 THR A C 1
ATOM 1731 O O . THR A 1 220 ? -18.736 8.395 16.216 1.00 77.25 220 THR A O 1
ATOM 1734 N N . LEU A 1 221 ? -18.224 6.207 16.261 1.00 82.88 221 LEU A N 1
ATOM 1735 C CA . LEU A 1 221 ? -18.006 6.081 14.821 1.00 82.88 221 LEU A CA 1
ATOM 1736 C C . LEU A 1 221 ? -19.340 6.126 14.057 1.00 82.88 221 LEU A C 1
ATOM 1738 O O . LEU A 1 221 ? -20.113 5.170 14.118 1.00 82.88 221 LEU A O 1
ATOM 1742 N N . PRO A 1 222 ? -19.624 7.195 13.288 1.00 84.00 222 PRO A N 1
ATOM 1743 C CA . PRO A 1 222 ? -20.965 7.430 12.753 1.00 84.00 222 PRO A CA 1
ATOM 1744 C C . PRO A 1 222 ? -21.325 6.528 11.564 1.00 84.00 222 PRO A C 1
ATOM 1746 O O . PRO A 1 222 ? -22.502 6.384 11.247 1.00 84.00 222 PRO A O 1
ATOM 1749 N N . SER A 1 223 ? -20.326 5.944 10.894 1.00 89.12 223 SER A N 1
ATOM 1750 C CA . SER A 1 223 ? -20.505 5.172 9.655 1.00 89.12 223 SER A CA 1
ATOM 1751 C C . SER A 1 223 ? -20.218 3.676 9.817 1.00 89.12 223 SER A C 1
ATOM 1753 O O . SER A 1 223 ? -20.291 2.943 8.830 1.00 89.12 223 SER A O 1
ATOM 1755 N N . LEU A 1 224 ? -19.880 3.214 11.028 1.00 88.75 224 LEU A N 1
ATOM 1756 C CA . LEU A 1 224 ? -19.430 1.842 11.257 1.00 88.75 224 LEU A CA 1
ATOM 1757 C C . LEU A 1 224 ? -20.585 0.850 11.058 1.00 88.75 224 LEU A C 1
ATOM 1759 O O . LEU A 1 224 ? -21.635 0.961 11.686 1.00 88.75 224 LEU A O 1
ATOM 1763 N N . LYS A 1 225 ? -20.372 -0.140 10.188 1.00 90.31 225 LYS A N 1
ATOM 1764 C CA . LYS A 1 225 ? -21.341 -1.196 9.841 1.00 90.31 225 LYS A CA 1
ATOM 1765 C C . LYS A 1 225 ? -20.893 -2.568 10.334 1.00 90.31 225 LYS A C 1
ATOM 1767 O O . LYS A 1 225 ? -21.726 -3.373 10.739 1.00 90.31 225 LYS A O 1
ATOM 1772 N N . THR A 1 226 ? -19.585 -2.823 10.311 1.00 90.56 226 THR A N 1
ATOM 1773 C CA . THR A 1 226 ? -19.001 -4.120 10.662 1.00 90.56 226 THR A CA 1
ATOM 1774 C C . THR A 1 226 ? -17.866 -3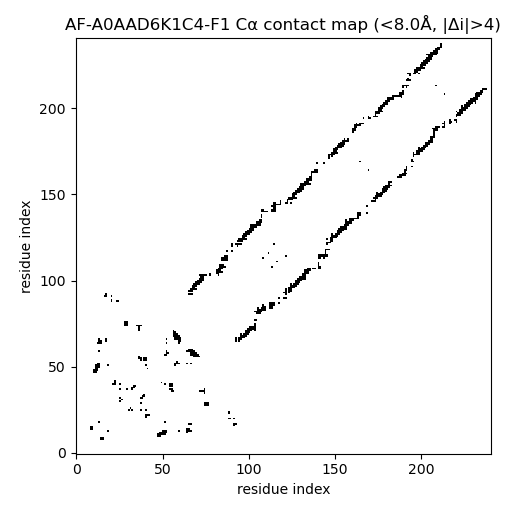.938 11.658 1.00 90.56 226 THR A C 1
ATOM 1776 O O . THR A 1 226 ? -16.902 -3.223 11.386 1.00 90.56 226 THR A O 1
ATOM 1779 N N . LEU A 1 227 ? -17.961 -4.641 12.787 1.00 88.50 227 LEU A N 1
ATOM 1780 C CA . LEU A 1 227 ? -16.927 -4.709 13.813 1.00 88.50 227 LEU A CA 1
ATOM 1781 C C . LEU A 1 227 ? -16.566 -6.175 14.077 1.00 88.50 227 LEU A C 1
ATOM 1783 O O . LEU A 1 227 ? -17.430 -6.961 14.464 1.00 88.50 227 LEU A O 1
ATOM 1787 N N . SER A 1 228 ? -15.296 -6.537 13.885 1.00 88.69 228 SER A N 1
ATOM 1788 C CA . SER A 1 228 ? -14.760 -7.859 14.234 1.00 88.69 228 SER A CA 1
ATOM 1789 C C . SER A 1 228 ? -13.747 -7.735 15.367 1.00 88.69 228 SER A C 1
ATOM 1791 O O . SER A 1 228 ? -12.756 -7.023 15.234 1.00 88.69 228 SER A O 1
ATOM 1793 N N . LEU A 1 229 ? -13.999 -8.450 16.466 1.00 85.12 229 LEU A N 1
ATOM 1794 C CA . LEU A 1 229 ? -13.168 -8.498 17.678 1.00 85.12 229 LEU A CA 1
ATOM 1795 C C . LEU A 1 229 ? -12.826 -9.948 18.050 1.00 85.12 229 LEU A C 1
ATOM 1797 O O . LEU A 1 229 ? -12.801 -10.320 19.226 1.00 85.12 229 LEU A O 1
ATOM 1801 N N . LYS A 1 230 ? -12.640 -10.803 17.042 1.00 84.81 230 LYS A N 1
ATOM 1802 C CA . LYS A 1 230 ? -12.446 -12.239 17.246 1.00 84.81 230 LYS A CA 1
ATOM 1803 C C . LYS A 1 230 ? -11.164 -12.489 18.042 1.00 84.81 230 LYS A C 1
ATOM 1805 O O . LYS A 1 230 ? -10.139 -11.881 17.753 1.00 84.81 230 LYS A O 1
ATOM 1810 N N . ASP A 1 231 ? -11.232 -13.392 19.017 1.00 82.38 231 ASP A N 1
ATOM 1811 C CA . ASP A 1 231 ? -10.088 -13.808 19.838 1.00 82.38 231 ASP A CA 1
ATOM 1812 C C . ASP A 1 231 ? -9.379 -12.626 20.540 1.00 82.38 231 ASP A C 1
ATOM 1814 O O . ASP A 1 231 ? -8.173 -12.661 20.779 1.00 82.38 231 ASP A O 1
ATOM 1818 N N . THR A 1 232 ? -10.127 -11.563 20.874 1.00 74.56 232 THR A N 1
ATOM 1819 C CA . THR A 1 232 ? -9.617 -10.419 21.647 1.00 74.56 232 THR A CA 1
ATOM 1820 C C . THR A 1 232 ? -9.856 -10.583 23.141 1.00 74.56 232 THR A C 1
ATOM 1822 O O . THR A 1 232 ? -10.894 -11.082 23.577 1.00 74.56 232 THR A O 1
ATOM 1825 N N . ASN A 1 233 ? -8.902 -10.110 23.943 1.00 72.69 233 ASN A N 1
ATOM 1826 C CA . ASN A 1 233 ? -9.087 -9.985 25.384 1.00 72.69 233 ASN A CA 1
ATOM 1827 C C . ASN A 1 233 ? -9.597 -8.574 25.700 1.00 72.69 233 ASN A C 1
ATOM 1829 O O . ASN A 1 233 ? -8.810 -7.631 25.759 1.00 72.69 233 ASN A O 1
ATOM 1833 N N . LEU A 1 234 ? -10.914 -8.421 25.853 1.00 67.62 234 LEU A N 1
ATOM 1834 C CA . LEU A 1 234 ? -11.536 -7.163 26.267 1.00 67.62 234 LEU A CA 1
ATOM 1835 C C . LEU A 1 234 ? -11.587 -7.105 27.797 1.00 67.62 234 LEU A C 1
ATOM 1837 O O . LEU A 1 234 ? -12.475 -7.690 28.417 1.00 67.62 234 LEU A O 1
ATOM 1841 N N . SER A 1 235 ? -10.654 -6.379 28.414 1.00 60.62 235 SER A N 1
ATOM 1842 C CA . SER A 1 235 ? -10.678 -6.122 29.859 1.00 60.62 235 SER A CA 1
ATOM 1843 C C . SER A 1 235 ? -10.888 -4.631 30.143 1.00 60.62 235 SER A C 1
ATOM 1845 O O . SER A 1 235 ? -10.006 -3.811 29.876 1.00 60.62 235 SER A O 1
ATOM 1847 N N . GLY A 1 236 ? -12.050 -4.276 30.700 1.00 52.38 236 GLY A N 1
ATOM 1848 C CA . GLY A 1 236 ? -12.377 -2.915 31.128 1.00 52.38 236 GLY A CA 1
ATOM 1849 C C . GLY A 1 236 ? -13.777 -2.817 31.739 1.00 52.38 236 GLY A C 1
ATOM 1850 O O . GLY A 1 236 ? -14.725 -3.413 31.236 1.00 52.38 236 GLY A O 1
ATOM 1851 N N . THR A 1 237 ? -13.918 -2.073 32.834 1.00 40.84 237 THR A N 1
ATOM 1852 C CA . THR A 1 237 ? -15.217 -1.715 33.422 1.00 40.84 237 THR A CA 1
ATOM 1853 C C . THR A 1 237 ? -15.680 -0.384 32.838 1.00 40.84 237 THR A C 1
ATOM 1855 O O . THR A 1 237 ? -15.092 0.654 33.141 1.00 40.84 237 THR A O 1
ATOM 1858 N N . SER A 1 238 ? -16.729 -0.386 32.015 1.00 41.69 238 SER A N 1
ATOM 1859 C CA . SER A 1 238 ? -17.406 0.852 31.618 1.00 41.69 238 SER A CA 1
ATOM 1860 C C . SER A 1 238 ? -18.276 1.340 32.776 1.00 41.69 238 SER A C 1
ATOM 1862 O O . SER A 1 238 ? -19.291 0.720 33.084 1.00 41.69 238 SER A O 1
ATOM 1864 N N . ILE A 1 239 ? -17.903 2.452 33.412 1.00 30.36 239 ILE A N 1
ATOM 1865 C CA . ILE A 1 239 ? -18.866 3.256 34.170 1.00 30.36 239 ILE A CA 1
ATOM 1866 C C . ILE A 1 239 ? -19.527 4.157 33.130 1.00 30.36 239 ILE A C 1
ATOM 1868 O O . ILE A 1 239 ? -18.918 5.109 32.650 1.00 30.36 239 ILE A O 1
ATOM 1872 N N . ILE A 1 240 ? -20.734 3.787 32.712 1.00 33.19 240 ILE A N 1
ATOM 1873 C CA . ILE A 1 240 ? -21.593 4.657 31.909 1.00 33.19 240 ILE A CA 1
ATOM 1874 C C . ILE A 1 240 ? -22.067 5.761 32.866 1.00 33.19 240 ILE A C 1
ATOM 1876 O O . ILE A 1 240 ? -22.766 5.455 33.834 1.00 33.19 240 ILE A O 1
ATOM 1880 N N . GLN A 1 241 ? -21.633 7.003 32.646 1.00 32.84 241 GLN A N 1
ATOM 1881 C CA . GLN A 1 241 ? -22.241 8.209 33.220 1.00 32.84 241 GLN A CA 1
ATOM 1882 C C . GLN A 1 241 ? -22.934 8.983 32.108 1.00 32.84 241 GLN A C 1
ATOM 1884 O O . GLN A 1 241 ? -22.328 9.084 31.016 1.00 32.84 241 GLN A O 1
#

Nearest PDB structures (foldseek):
  4pq8-assembly1_A  TM=7.313E-01  e=9.028E-04  synthetic construct
  1xcd-assembly1_A  TM=5.913E-01  e=2.267E-04  Bos taurus
  5gmg-assembly1_B  TM=6.643E-01  e=1.073E-03  Macaca mulatta
  8j07-assembly1_q3  TM=6.386E-01  e=3.598E-02  Homo sapiens
  8tzf-assembly1_A  TM=4.471E-01  e=1.205E-02  Homo sapiens

Secondary structure (DSSP, 8-state):
--------TTTTSS-HHHHHHHHHHHHHH-TT-SSSTTTT----GGGTT--GGGSTTEEE-TTT--EEEEE-TT-S-STT-SEEE-GGGGTT-TT--EEE-TTS-EEEE-TTTSGGG-TTTSTT--EEE-TTS---S-THHHHTT-TT--EEE-TT-TT--S-SS-TTTTTS---SEEEEE--S-SPPB----TT-TT--EEEEES-EEESHHHHHHHTT-TT--EEE-TT-EEE------

Sequence (241 aa):
MWLTLLSCDRCHGCFEEERSGLLEIKALINPNSFFGHLGDWTASKELDIADCCEWYGIKCDNTTRRVIQLSLAGARDFRPGDWVLNASLFLPFKELQGLNLSRNRLTGCFENEGFQLHPMRLRKLENLDLSRNQLNSNISSILSGLLSLKSLDLSYNSMLTASVIQDKDVAEFIFTTLNFTAYLAAVSFQLDTSGLRKLEVLSMNELNITGTTLLQSLGTLPSLKTLSLKDTNLSGTSIIQ